Protein AF-0000000077172522 (afdb_homodimer)

InterPro domains:
  IPR006015 Universal stress protein A family [PR01438] (2-20)
  IPR006015 Universal stress protein A family [PR01438] (100-112)
  IPR006015 Universal stress protein A family [PR01438] (118-140)
  IPR006016 UspA [PF00582] (1-140)
  IPR014729 Rossmann-like alpha/beta/alpha sandwich fold [G3DSA:3.40.50.620] (1-141)

Foldseek 3Di:
DWAEEEEEDELDPCSLLLLVCVVVDDYDQAREYEYEYEAEPDPPVVPDPPPPVPDPCPVVVVVVVVVVSVVVSVVVDNHHYHYYYYYDDRQVVSQVVCVVRVGQEYGEEAEPPPPPPPDPPPPRLVSNCVRHPHYYDYGYD/DWAEEEEEDELDPCSLLLLVCVVVDDYDQAREYEYEYEAEPDPPVVPDPPPPVPPPCPVVVVVVVVVVSVVVSVVVDNHHYHYYYYYDDRQVVSQVVCVVRVGQEYGEEAEPPDPPPPDRRPPRLVSNCVRHPHYYHYGYD

Sequence (282 aa):
MLKNVLVAVDSSEFAWRVIEALSHLHLAPNCLVVLAHIVPPPTSEDFVEADVPHTQQEGVPMAVEAESWLDTLSVEIDYPTAQEIVTGDAAEEIVRLAGIHRCELILIGSRGLKGLTRIIQGSVSSQVVADAPCSVYVVRSMLKNVLVAVDSSEFAWRVIEALSHLHLAPNCLVVLAHIVPPPTSEDFVEADVPHTQQEGVPMAVEAESWLDTLSVEIDYPTAQEIVTGDAAEEIVRLAGIHRCELILIGSRGLKGLTRIIQGSVSSQVVADAPCSVYVVRS

Solvent-accessible surface area (backbone atoms only — not comparable to full-atom values): 15624 Å² total; per-residue (Å²): 102,44,52,25,34,29,40,49,35,62,97,50,81,60,32,57,58,45,58,55,50,55,65,41,40,29,62,37,88,78,17,39,36,36,41,34,34,60,40,71,60,84,59,72,78,73,60,64,83,68,83,56,84,71,70,79,66,68,69,50,54,61,51,51,53,46,49,54,51,49,50,62,54,50,70,75,44,96,43,56,70,45,80,44,79,46,75,37,58,52,36,61,49,52,35,49,49,32,58,76,66,60,28,61,32,35,36,31,54,33,66,67,55,85,85,58,82,80,78,52,50,38,68,46,47,51,45,30,64,53,63,34,92,36,23,31,35,39,34,53,112,101,45,54,25,35,30,39,50,36,62,98,52,81,59,32,57,58,42,57,54,51,54,63,40,40,30,61,38,87,78,17,37,36,36,41,33,35,59,39,69,61,82,58,74,80,73,61,62,83,66,84,57,86,71,71,77,65,67,70,49,54,62,51,50,52,46,51,55,50,49,52,62,55,50,72,77,45,96,42,55,70,45,78,42,80,47,76,37,58,54,34,60,50,52,35,49,50,34,57,76,66,59,28,60,34,35,38,31,56,33,67,64,53,84,87,58,82,80,79,47,49,39,67,45,48,50,46,31,65,55,64,33,94,37,23,32,37,39,34,53,112

pLDDT: mean 83.27, std 20.14, range [37.72, 98.88]

Organism: Gloeobacter violaceus (strain ATCC 29082 / PCC 7421) (NCBI:txid251221)

Radius of gyration: 22.01 Å; Cα contacts (8 Å, |Δi|>4): 500; chains: 2; bounding box: 42×78×53 Å

Structure (mmCIF, N/CA/C/O backbone):
data_AF-0000000077172522-model_v1
#
loop_
_entity.id
_entity.type
_entity.pdbx_description
1 polymer 'Gll3550 protein'
#
loop_
_atom_site.group_PDB
_atom_site.id
_atom_site.type_symbol
_atom_site.label_atom_id
_atom_site.label_alt_id
_atom_site.label_comp_id
_atom_site.label_asym_id
_atom_site.label_entity_id
_atom_site.label_seq_id
_atom_site.pdbx_PDB_ins_code
_atom_site.Cartn_x
_atom_site.Cartn_y
_atom_site.Cartn_z
_atom_site.occupancy
_atom_site.B_iso_or_equiv
_atom_site.auth_seq_id
_atom_site.auth_comp_id
_atom_site.auth_asym_id
_atom_site.auth_atom_id
_atom_site.pdbx_PDB_model_num
ATOM 1 N N . MET A 1 1 ? 6.164 6.18 -14.336 1 94.5 1 MET A N 1
ATOM 2 C CA . MET A 1 1 ? 6.621 6.84 -13.125 1 94.5 1 MET A CA 1
ATOM 3 C C . MET A 1 1 ? 5.488 7.625 -12.469 1 94.5 1 MET A C 1
ATOM 5 O O . MET A 1 1 ? 4.66 8.219 -13.164 1 94.5 1 MET A O 1
ATOM 9 N N . LEU A 1 2 ? 5.473 7.609 -11.133 1 97.06 2 LEU A N 1
ATOM 10 C CA . LEU A 1 2 ? 4.43 8.32 -10.406 1 97.06 2 LEU A CA 1
ATOM 11 C C . LEU A 1 2 ? 4.664 9.828 -10.461 1 97.06 2 LEU A C 1
ATOM 13 O O . LEU A 1 2 ? 5.801 10.289 -10.328 1 97.06 2 LEU A O 1
ATOM 17 N N . LYS A 1 3 ? 3.594 10.602 -10.562 1 97.81 3 LYS A N 1
ATOM 18 C CA . LYS A 1 3 ? 3.734 12.039 -10.727 1 97.81 3 LYS A CA 1
ATOM 19 C C . LYS A 1 3 ? 3.242 12.789 -9.492 1 97.81 3 LYS A C 1
ATOM 21 O O . LYS A 1 3 ? 3.621 13.938 -9.266 1 97.81 3 LYS A O 1
ATOM 26 N N . ASN A 1 4 ? 2.303 12.258 -8.789 1 98.56 4 ASN A N 1
ATOM 27 C CA . ASN A 1 4 ? 1.761 12.828 -7.559 1 98.56 4 ASN A CA 1
ATOM 28 C C . ASN A 1 4 ? 1.582 11.758 -6.48 1 98.56 4 ASN A C 1
ATOM 30 O O . ASN A 1 4 ? 0.86 10.781 -6.684 1 98.56 4 ASN A O 1
ATOM 34 N N . VAL A 1 5 ? 2.195 11.992 -5.363 1 98.81 5 VAL A N 1
ATOM 35 C CA . VAL A 1 5 ? 2.105 11.047 -4.262 1 98.81 5 VAL A CA 1
ATOM 36 C C . VAL A 1 5 ? 1.795 11.789 -2.963 1 98.81 5 VAL A C 1
ATOM 38 O O . VAL A 1 5 ? 2.326 12.875 -2.721 1 98.81 5 VAL A O 1
ATOM 41 N N . LEU A 1 6 ? 0.904 11.242 -2.195 1 98.88 6 LEU A N 1
ATOM 42 C CA . LEU A 1 6 ? 0.607 11.797 -0.881 1 98.88 6 LEU A CA 1
ATOM 43 C C . LEU A 1 6 ? 1.271 10.977 0.221 1 98.88 6 LEU A C 1
ATOM 45 O O . LEU A 1 6 ? 1.153 9.75 0.245 1 98.88 6 LEU A O 1
ATOM 49 N N . VAL A 1 7 ? 1.996 11.609 1.031 1 98.62 7 VAL A N 1
ATOM 50 C CA . VAL A 1 7 ? 2.619 11 2.201 1 98.62 7 VAL A CA 1
ATOM 51 C C . VAL A 1 7 ? 1.941 11.508 3.473 1 98.62 7 VAL A C 1
ATOM 53 O O . VAL A 1 7 ? 2.09 12.672 3.838 1 98.62 7 VAL A O 1
ATOM 56 N N . ALA A 1 8 ? 1.187 10.617 4.09 1 97.94 8 ALA A N 1
ATOM 57 C CA . ALA A 1 8 ? 0.505 10.961 5.336 1 97.94 8 ALA A CA 1
ATOM 58 C C . ALA A 1 8 ? 1.377 10.641 6.547 1 97.94 8 ALA A C 1
ATOM 60 O O . ALA A 1 8 ? 1.803 9.5 6.723 1 97.94 8 ALA A O 1
ATOM 61 N N . VAL A 1 9 ? 1.613 11.656 7.363 1 95.38 9 VAL A N 1
ATOM 62 C CA . VAL A 1 9 ? 2.49 11.445 8.508 1 95.38 9 VAL A CA 1
ATOM 63 C C . VAL A 1 9 ? 1.86 12.055 9.758 1 95.38 9 VAL A C 1
ATOM 65 O O . VAL A 1 9 ? 1.051 12.984 9.672 1 95.38 9 VAL A O 1
ATOM 68 N N . ASP A 1 10 ? 2.197 11.414 10.82 1 86.62 10 ASP A N 1
ATOM 69 C CA . ASP A 1 10 ? 1.863 12.016 12.102 1 86.62 10 ASP A CA 1
ATOM 70 C C . ASP A 1 10 ? 3.115 12.539 12.805 1 86.62 10 ASP A C 1
ATOM 72 O O . ASP A 1 10 ? 4.199 12.555 12.219 1 86.62 10 ASP A O 1
ATOM 76 N N . SER A 1 11 ? 3.006 13.078 13.977 1 81.12 11 SER A N 1
ATOM 77 C CA . SER A 1 11 ? 4.121 13.742 14.641 1 81.12 11 SER A CA 1
ATOM 78 C C . SER A 1 11 ? 5.031 12.742 15.344 1 81.12 11 SER A C 1
ATOM 80 O O . SER A 1 11 ? 5.934 13.125 16.094 1 81.12 11 SER A O 1
ATOM 82 N N . SER A 1 12 ? 4.801 11.445 15.039 1 82.38 12 SER A N 1
ATOM 83 C CA . SER A 1 12 ? 5.625 10.422 15.672 1 82.38 12 SER A CA 1
ATOM 84 C C . SER A 1 12 ? 6.867 10.117 14.844 1 82.38 12 SER A C 1
ATOM 86 O O . SER A 1 12 ? 6.953 10.508 13.672 1 82.38 12 SER A O 1
ATOM 88 N N . GLU A 1 13 ? 7.844 9.453 15.453 1 84.94 13 GLU A N 1
ATOM 89 C CA . GLU A 1 13 ? 9.086 9.062 14.789 1 84.94 13 GLU A CA 1
ATOM 90 C C . GLU A 1 13 ? 8.812 8.117 13.617 1 84.94 13 GLU A C 1
ATOM 92 O O . GLU A 1 13 ? 9.672 7.93 12.758 1 84.94 13 GLU A O 1
ATOM 97 N N . PHE A 1 14 ? 7.684 7.645 13.609 1 89.5 14 PHE A N 1
ATOM 98 C CA . PHE A 1 14 ? 7.344 6.723 12.531 1 89.5 14 PHE A CA 1
ATOM 99 C C . PHE A 1 14 ? 7.223 7.465 11.203 1 89.5 14 PHE A C 1
ATOM 101 O O . PHE A 1 14 ? 7.32 6.855 10.133 1 89.5 14 PHE A O 1
ATOM 108 N N . ALA A 1 15 ? 7.02 8.727 11.281 1 92.62 15 ALA A N 1
ATOM 109 C CA . ALA A 1 15 ? 6.902 9.555 10.078 1 92.62 15 ALA A CA 1
ATOM 110 C C . ALA A 1 15 ? 8.109 9.375 9.172 1 92.62 15 ALA A C 1
ATOM 112 O O . ALA A 1 15 ? 7.973 9.328 7.945 1 92.62 15 ALA A O 1
ATOM 113 N N . TRP A 1 16 ? 9.289 9.188 9.789 1 93.38 16 TRP A N 1
ATOM 114 C CA . TRP A 1 16 ? 10.516 9.047 9.008 1 93.38 16 TRP A CA 1
ATOM 115 C C . TRP A 1 16 ? 10.5 7.754 8.203 1 93.38 16 TRP A C 1
ATOM 117 O O . TRP A 1 16 ? 11 7.707 7.078 1 93.38 16 TRP A O 1
ATOM 127 N N . ARG A 1 17 ? 9.953 6.734 8.781 1 94 17 ARG A N 1
ATOM 128 C CA . ARG A 1 17 ? 9.867 5.461 8.07 1 94 17 ARG A CA 1
ATOM 129 C C . ARG A 1 17 ? 8.945 5.57 6.859 1 94 17 ARG A C 1
ATOM 131 O O . ARG A 1 17 ? 9.227 4.996 5.805 1 94 17 ARG A O 1
ATOM 138 N N . VAL A 1 18 ? 7.855 6.316 7.02 1 96.69 18 VAL A N 1
ATOM 139 C CA . VAL A 1 18 ? 6.914 6.508 5.922 1 96.69 18 VAL A CA 1
ATOM 140 C C . VAL A 1 18 ? 7.582 7.301 4.797 1 96.69 18 VAL A C 1
ATOM 142 O O . VAL A 1 18 ? 7.457 6.949 3.623 1 96.69 18 VAL A O 1
ATOM 145 N N . ILE A 1 19 ? 8.367 8.281 5.164 1 96.44 19 ILE A N 1
ATOM 146 C CA . ILE A 1 19 ? 9.078 9.102 4.188 1 96.44 19 ILE A CA 1
ATOM 147 C C . ILE A 1 19 ? 10.141 8.258 3.482 1 96.44 19 ILE A C 1
ATOM 149 O O . ILE A 1 19 ? 10.32 8.367 2.268 1 96.44 19 ILE A O 1
ATOM 153 N N . GLU A 1 20 ? 10.836 7.422 4.23 1 95.5 20 GLU A N 1
ATOM 154 C CA . GLU A 1 20 ? 11.875 6.562 3.67 1 95.5 20 GLU A CA 1
ATOM 155 C C . GLU A 1 20 ? 11.297 5.625 2.611 1 95.5 20 GLU A C 1
ATOM 157 O O . GLU A 1 20 ? 11.992 5.238 1.671 1 95.5 20 GLU A O 1
ATOM 162 N N . ALA A 1 21 ? 10.047 5.305 2.736 1 97 21 ALA A N 1
ATOM 163 C CA . ALA A 1 21 ? 9.398 4.398 1.788 1 97 21 ALA A CA 1
ATOM 164 C C . ALA A 1 21 ? 9.328 5.02 0.396 1 97 21 ALA A C 1
ATOM 166 O O . ALA A 1 21 ? 9.117 4.312 -0.594 1 97 21 ALA A O 1
ATOM 167 N N . LEU A 1 22 ? 9.445 6.332 0.287 1 97.12 22 LEU A N 1
ATOM 168 C CA . LEU A 1 22 ? 9.516 6.992 -1.013 1 97.12 22 LEU A CA 1
ATOM 169 C C . LEU A 1 22 ? 10.672 6.43 -1.841 1 97.12 22 LEU A C 1
ATOM 171 O O . LEU A 1 22 ? 10.594 6.391 -3.07 1 97.12 22 LEU A O 1
ATOM 175 N N . SER A 1 23 ? 11.719 5.98 -1.17 1 95.94 23 SER A N 1
ATOM 176 C CA . SER A 1 23 ? 12.891 5.461 -1.871 1 95.94 23 SER A CA 1
ATOM 177 C C . SER A 1 23 ? 12.57 4.16 -2.598 1 95.94 23 SER A C 1
ATOM 179 O O . SER A 1 23 ? 13.312 3.738 -3.484 1 95.94 23 SER A O 1
ATOM 181 N N . HIS A 1 24 ? 11.531 3.502 -2.182 1 97.44 24 HIS A N 1
ATOM 182 C CA . HIS A 1 24 ? 11.109 2.262 -2.82 1 97.44 24 HIS A CA 1
ATOM 183 C C . HIS A 1 24 ? 10.352 2.539 -4.117 1 97.44 24 HIS A C 1
ATOM 185 O O . HIS A 1 24 ? 10.047 1.613 -4.871 1 97.44 24 HIS A O 1
ATOM 191 N N . LEU A 1 25 ? 10.039 3.791 -4.445 1 98.12 25 LEU A N 1
ATOM 192 C CA . LEU A 1 25 ? 9.141 4.129 -5.547 1 98.12 25 LEU A CA 1
ATOM 193 C C . LEU A 1 25 ? 9.914 4.734 -6.715 1 98.12 25 LEU A C 1
ATOM 195 O O . LEU A 1 25 ? 10.891 5.461 -6.504 1 98.12 25 LEU A O 1
ATOM 199 N N . HIS A 1 26 ? 9.492 4.438 -7.859 1 97.56 26 HIS A N 1
ATOM 200 C CA . HIS A 1 26 ? 9.953 5.121 -9.062 1 97.56 26 HIS A CA 1
ATOM 201 C C . HIS A 1 26 ? 9.156 6.398 -9.305 1 97.56 26 HIS A C 1
ATOM 203 O O . HIS A 1 26 ? 8.086 6.359 -9.922 1 97.56 26 HIS A O 1
ATOM 209 N N . LEU A 1 27 ? 9.711 7.508 -8.898 1 97.62 27 LEU A N 1
ATOM 210 C CA . LEU A 1 27 ? 9.039 8.797 -9.023 1 97.62 27 LEU A CA 1
ATOM 211 C C . LEU A 1 27 ? 9.562 9.57 -10.227 1 97.62 27 LEU A C 1
ATOM 213 O O . LEU A 1 27 ? 10.766 9.539 -10.516 1 97.62 27 LEU A O 1
ATOM 217 N N . ALA A 1 28 ? 8.664 10.273 -10.875 1 97.5 28 ALA A N 1
ATOM 218 C CA . ALA A 1 28 ? 9.094 11.188 -11.93 1 97.5 28 ALA A CA 1
ATOM 219 C C . ALA A 1 28 ? 9.969 12.305 -11.367 1 97.5 28 ALA A C 1
ATOM 221 O O . ALA A 1 28 ? 9.828 12.68 -10.203 1 97.5 28 ALA A O 1
ATOM 222 N N . PRO A 1 29 ? 10.883 12.82 -12.125 1 95.5 29 PRO A N 1
ATOM 223 C CA . PRO A 1 29 ? 11.773 13.875 -11.641 1 95.5 29 PRO A CA 1
ATOM 224 C C . PRO A 1 29 ? 11.023 15.062 -11.047 1 95.5 29 PRO A C 1
ATOM 226 O O . PRO A 1 29 ? 11.484 15.672 -10.086 1 95.5 29 PRO A O 1
ATOM 229 N N . ASN A 1 30 ? 9.836 15.367 -11.547 1 96.81 30 ASN A N 1
ATOM 230 C CA . ASN A 1 30 ? 9.062 16.5 -11.047 1 96.81 30 ASN A CA 1
ATOM 231 C C . ASN A 1 30 ? 7.836 16.031 -10.266 1 96.81 30 ASN A C 1
ATOM 233 O O . ASN A 1 30 ? 6.836 16.75 -10.195 1 96.81 30 ASN A O 1
ATOM 237 N N . CYS A 1 31 ? 7.957 14.836 -9.734 1 98.31 31 CYS A N 1
ATOM 238 C CA . CYS A 1 31 ? 6.855 14.328 -8.93 1 98.31 31 CYS A CA 1
ATOM 239 C C . CYS A 1 31 ? 6.531 15.289 -7.785 1 98.31 31 CYS A C 1
ATOM 241 O O . CYS A 1 31 ? 7.434 15.766 -7.094 1 98.31 31 CYS A O 1
ATOM 243 N N . LEU A 1 32 ? 5.25 15.57 -7.637 1 98.75 32 LEU A N 1
ATOM 244 C CA . LEU A 1 32 ? 4.801 16.328 -6.473 1 98.75 32 LEU A CA 1
ATOM 245 C C . LEU A 1 32 ? 4.551 15.398 -5.285 1 98.75 32 LEU A C 1
ATOM 247 O O . LEU A 1 32 ? 3.76 14.461 -5.387 1 98.75 32 LEU A O 1
ATOM 251 N N . VAL A 1 33 ? 5.254 15.633 -4.27 1 98.62 33 VAL A N 1
ATOM 252 C CA . VAL A 1 33 ? 5.02 14.922 -3.016 1 98.62 33 VAL A CA 1
ATOM 253 C C . VAL A 1 33 ? 4.195 15.797 -2.07 1 98.62 33 VAL A C 1
ATOM 255 O O . VAL A 1 33 ? 4.656 16.844 -1.629 1 98.62 33 VAL A O 1
ATOM 258 N N . VAL A 1 34 ? 2.98 15.398 -1.791 1 98.75 34 VAL A N 1
ATOM 259 C CA . VAL A 1 34 ? 2.125 16.094 -0.833 1 98.75 34 VAL A CA 1
ATOM 260 C C . VAL A 1 34 ? 2.34 15.516 0.564 1 98.75 34 VAL A C 1
ATOM 262 O O . VAL A 1 34 ? 1.943 14.383 0.842 1 98.75 34 VAL A O 1
ATOM 265 N N . LEU A 1 35 ? 2.998 16.219 1.355 1 98.25 35 LEU A N 1
ATOM 266 C CA . LEU A 1 35 ? 3.215 15.844 2.748 1 98.25 35 LEU A CA 1
ATOM 267 C C . LEU A 1 35 ? 2.066 16.328 3.627 1 98.25 35 LEU A C 1
ATOM 269 O O . LEU A 1 35 ? 1.903 17.531 3.838 1 98.25 35 LEU A O 1
ATOM 273 N N . ALA A 1 36 ? 1.32 15.383 4.156 1 97.81 36 ALA A N 1
ATOM 274 C CA . ALA A 1 36 ? 0.079 15.742 4.84 1 97.81 36 ALA A CA 1
ATOM 275 C C . ALA A 1 36 ? 0.15 15.391 6.32 1 97.81 36 ALA A C 1
ATOM 277 O O . ALA A 1 36 ? 0.546 14.281 6.688 1 97.81 36 ALA A O 1
ATOM 278 N N . HIS A 1 37 ? -0.211 16.281 7.137 1 96.75 37 HIS A N 1
ATOM 279 C CA . HIS A 1 37 ? -0.392 16.109 8.57 1 96.75 37 HIS A CA 1
ATOM 280 C C . HIS A 1 37 ? -1.777 16.578 9.016 1 96.75 37 HIS A C 1
ATOM 282 O O . HIS A 1 37 ? -2.154 17.719 8.781 1 96.75 37 HIS A O 1
ATOM 288 N N . ILE A 1 38 ? -2.504 15.672 9.609 1 94.75 38 ILE A N 1
ATOM 289 C CA . ILE A 1 38 ? -3.865 15.969 10.047 1 94.75 38 ILE A CA 1
ATOM 290 C C . ILE A 1 38 ? -3.896 16.172 11.555 1 94.75 38 ILE A C 1
ATOM 292 O O . ILE A 1 38 ? -3.457 15.289 12.312 1 94.75 38 ILE A O 1
ATOM 296 N N . VAL A 1 39 ? -4.387 17.25 12 1 89.44 39 VAL A N 1
ATOM 297 C CA . VAL A 1 39 ? -4.535 17.578 13.414 1 89.44 39 VAL A CA 1
ATOM 298 C C . VAL A 1 39 ? -5.953 17.25 13.875 1 89.44 39 VAL A C 1
ATOM 300 O O . VAL A 1 39 ? -6.93 17.641 13.234 1 89.44 39 VAL A O 1
ATOM 303 N N . PRO A 1 40 ? -6.055 16.453 14.914 1 83.88 40 PRO A N 1
ATOM 304 C CA . PRO A 1 40 ? -7.406 16.188 15.406 1 83.88 40 PRO A CA 1
ATOM 305 C C . PRO A 1 40 ? -8.141 17.453 15.82 1 83.88 40 PRO A C 1
ATOM 307 O O . PRO A 1 40 ? -7.52 18.406 16.328 1 83.88 40 PRO A O 1
ATOM 310 N N . PRO A 1 41 ? -9.453 17.484 15.594 1 82.81 41 PRO A N 1
ATOM 311 C CA . PRO A 1 41 ? -10.203 18.656 16.047 1 82.81 41 PRO A CA 1
ATOM 312 C C . PRO A 1 41 ? -10.172 18.844 17.562 1 82.81 41 PRO A C 1
ATOM 314 O O . PRO A 1 41 ? -10.031 17.859 18.297 1 82.81 41 PRO A O 1
ATOM 317 N N . PRO A 1 42 ? -10.125 20.109 17.953 1 71.69 42 PRO A N 1
ATOM 318 C CA . PRO A 1 42 ? -10.148 20.359 19.406 1 71.69 42 PRO A CA 1
ATOM 319 C C . PRO A 1 42 ? -11.359 19.703 20.078 1 71.69 42 PRO A C 1
ATOM 321 O O . PRO A 1 42 ? -12.438 19.641 19.5 1 71.69 42 PRO A O 1
ATOM 324 N N . THR A 1 43 ? -11.188 18.656 20.953 1 63.31 43 THR A N 1
ATOM 325 C CA . THR A 1 43 ? -12.297 18.109 21.719 1 63.31 43 THR A CA 1
ATOM 326 C C . THR A 1 43 ? -12.945 19.188 22.594 1 63.31 43 THR A C 1
ATOM 328 O O . THR A 1 43 ? -12.273 20.141 23.016 1 63.31 43 THR A O 1
ATOM 331 N N . SER A 1 44 ? -14.344 19.297 22.453 1 54.75 44 SER A N 1
ATOM 332 C CA . SER A 1 44 ? -15.094 20.172 23.344 1 54.75 44 SER A CA 1
ATOM 333 C C . SER A 1 44 ? -14.594 20.078 24.781 1 54.75 44 SER A C 1
ATOM 335 O O . SER A 1 44 ? -14.781 21 25.578 1 54.75 44 SER A O 1
ATOM 337 N N . GLU A 1 45 ? -14.195 18.906 25.203 1 52.69 45 GLU A N 1
ATOM 338 C CA . GLU A 1 45 ? -13.852 18.828 26.609 1 52.69 45 GLU A CA 1
ATOM 339 C C . GLU A 1 45 ? -12.672 19.75 26.938 1 52.69 45 GLU A C 1
ATOM 341 O O . GLU A 1 45 ? -12.266 19.859 28.094 1 52.69 45 GLU A O 1
ATOM 346 N N . ASP A 1 46 ? -12.039 20.156 25.906 1 46 46 ASP A N 1
ATOM 347 C CA . ASP A 1 46 ? -11.016 21.156 26.172 1 46 46 ASP A CA 1
ATOM 348 C C . ASP A 1 46 ? -11.648 22.469 26.641 1 46 46 ASP A C 1
ATOM 350 O O . ASP A 1 46 ? -10.969 23.5 26.719 1 46 46 ASP A O 1
ATOM 354 N N . PHE A 1 47 ? -13.008 22.516 26.75 1 42.69 47 PHE A N 1
ATOM 355 C CA . PHE A 1 47 ? -13.695 23.625 27.391 1 42.69 47 PHE A CA 1
ATOM 356 C C . PHE A 1 47 ? -13.453 23.609 28.891 1 42.69 47 PHE A C 1
ATOM 358 O O . PHE A 1 47 ? -14.141 22.906 29.641 1 42.69 47 PHE A O 1
ATOM 365 N N . VAL A 1 48 ? -12.289 23.656 29.453 1 43.97 48 VAL A N 1
ATOM 366 C CA . VAL A 1 48 ? -12.195 24.125 30.828 1 43.97 48 VAL A CA 1
ATOM 367 C C . VAL A 1 48 ? -13.094 25.344 31.016 1 43.97 48 VAL A C 1
ATOM 369 O O . VAL A 1 48 ? -13.383 26.062 30.062 1 43.97 48 VAL A O 1
ATOM 372 N N . GLU A 1 49 ? -13.836 25.625 32.219 1 42.41 49 GLU A N 1
ATOM 373 C CA . GLU A 1 49 ? -14.547 26.797 32.719 1 42.41 49 GLU A CA 1
ATOM 374 C C . GLU A 1 49 ? -13.852 28.078 32.312 1 42.41 49 GLU A C 1
ATOM 376 O O . GLU A 1 49 ? -12.656 28.25 32.531 1 42.41 49 GLU A O 1
ATOM 381 N N . ALA A 1 50 ? -14.383 28.859 31.375 1 41.06 50 ALA A N 1
ATOM 382 C CA . ALA A 1 50 ? -14.148 30.156 30.766 1 41.06 50 ALA A CA 1
ATOM 383 C C . ALA A 1 50 ? -13.773 31.203 31.812 1 41.06 50 ALA A C 1
ATOM 385 O O . ALA A 1 50 ? -13.633 32.375 31.516 1 41.06 50 ALA A O 1
ATOM 386 N N . ASP A 1 51 ? -14 30.984 33.125 1 40.31 51 ASP A N 1
ATOM 387 C CA . ASP A 1 51 ? -13.805 32.281 33.75 1 40.31 51 ASP A CA 1
ATOM 388 C C . ASP A 1 51 ? -12.398 32.812 33.5 1 40.31 51 ASP A C 1
ATOM 390 O O . ASP A 1 51 ? -12.023 33.875 34.031 1 40.31 51 ASP A O 1
ATOM 394 N N . VAL A 1 52 ? -11.352 32 33.438 1 43.22 52 VAL A N 1
ATOM 395 C CA . VAL A 1 52 ? -10.117 32.75 33.156 1 43.22 52 VAL A CA 1
ATOM 396 C C . VAL A 1 52 ? -9.984 33.031 31.672 1 43.22 52 VAL A C 1
ATOM 398 O O . VAL A 1 52 ? -10.344 32.188 30.844 1 43.22 52 VAL A O 1
ATOM 401 N N . PRO A 1 53 ? -9.867 34.344 31.156 1 40.53 53 PRO A N 1
ATOM 402 C CA . PRO A 1 53 ? -9.617 34.75 29.781 1 40.53 53 PRO A CA 1
ATOM 403 C C . PRO A 1 53 ? -8.742 33.75 29.016 1 40.53 53 PRO A C 1
ATOM 405 O O . PRO A 1 53 ? -7.582 33.531 29.375 1 40.53 53 PRO A O 1
ATOM 408 N N . HIS A 1 54 ? -9.188 32.531 28.828 1 41 54 HIS A N 1
ATOM 409 C CA . HIS A 1 54 ? -8.445 31.609 27.984 1 41 54 HIS A CA 1
ATOM 410 C C . HIS A 1 54 ? -8.031 32.281 26.672 1 41 54 HIS A C 1
ATOM 412 O O . HIS A 1 54 ? -8.883 32.75 25.922 1 41 54 HIS A O 1
ATOM 418 N N . THR A 1 55 ? -6.945 33.031 26.625 1 37.88 55 THR A N 1
ATOM 419 C CA . THR A 1 55 ? -6.262 33.5 25.422 1 37.88 55 THR A CA 1
ATOM 420 C C . THR A 1 55 ? -6.367 32.469 24.297 1 37.88 55 THR A C 1
ATOM 422 O O . THR A 1 55 ? -6.082 31.297 24.5 1 37.88 55 THR A O 1
ATOM 425 N N . GLN A 1 56 ? -7.195 32.656 23.328 1 39.78 56 GLN A N 1
ATOM 426 C CA . GLN A 1 56 ? -7.473 32.062 22.031 1 39.78 56 GLN A CA 1
ATOM 427 C C . GLN A 1 56 ? -6.223 31.422 21.438 1 39.78 56 GLN A C 1
ATOM 429 O O . GLN A 1 56 ? -6.262 30.859 20.344 1 39.78 56 GLN A O 1
ATOM 434 N N . GLN A 1 57 ? -4.922 31.906 21.703 1 40 57 GLN A N 1
ATOM 435 C CA . GLN A 1 57 ? -3.775 31.547 20.875 1 40 57 GLN A CA 1
ATOM 436 C C . GLN A 1 57 ? -3.439 30.062 21.016 1 40 57 GLN A C 1
ATOM 438 O O . GLN A 1 57 ? -2.398 29.609 20.531 1 40 57 GLN A O 1
ATOM 443 N N . GLU A 1 58 ? -3.998 29.328 21.844 1 43.22 58 GLU A N 1
ATOM 444 C CA . GLU A 1 58 ? -3.498 27.984 22.125 1 43.22 58 GLU A CA 1
ATOM 445 C C . GLU A 1 58 ? -3.674 27.078 20.906 1 43.22 58 GLU A C 1
ATOM 447 O O . GLU A 1 58 ? -3.197 25.938 20.906 1 43.22 58 GLU A O 1
ATOM 452 N N . GLY A 1 59 ? -4.539 27.344 20.031 1 48.16 59 GLY A N 1
ATOM 453 C CA . GLY A 1 59 ? -4.715 26.547 18.828 1 48.16 59 GLY A CA 1
ATOM 454 C C . GLY A 1 59 ? -3.52 26.594 17.891 1 48.16 59 GLY A C 1
ATOM 455 O O . GLY A 1 59 ? -3.373 25.734 17.016 1 48.16 59 GLY A O 1
ATOM 456 N N . VAL A 1 60 ? -2.709 27.594 17.812 1 51.47 60 VAL A N 1
ATOM 457 C CA . VAL A 1 60 ? -1.571 27.938 16.969 1 51.47 60 VAL A CA 1
ATOM 458 C C . VAL A 1 60 ? -0.379 27.047 17.328 1 51.47 60 VAL A C 1
ATOM 460 O O . VAL A 1 60 ? 0.35 26.594 16.438 1 51.47 60 VAL A O 1
ATOM 463 N N . PRO A 1 61 ? -0.192 26.703 18.547 1 54.12 61 PRO A N 1
ATOM 464 C CA . PRO A 1 61 ? 1.028 25.953 18.891 1 54.12 61 PRO A CA 1
ATOM 465 C C . PRO A 1 61 ? 1.107 24.609 18.188 1 54.12 61 PRO A C 1
ATOM 467 O O . PRO A 1 61 ? 2.16 24.234 17.672 1 54.12 61 PRO A O 1
ATOM 470 N N . MET A 1 62 ? -0.039 23.984 18.125 1 63.41 62 MET A N 1
ATOM 471 C CA . MET A 1 62 ? -0.002 22.656 17.547 1 63.41 62 MET A CA 1
ATOM 472 C C . MET A 1 62 ? 0.266 22.719 16.047 1 63.41 62 MET A C 1
ATOM 474 O O . MET A 1 62 ? 1.079 21.953 15.523 1 63.41 62 MET A O 1
ATOM 478 N N . ALA A 1 63 ? -0.281 23.844 15.531 1 66.19 63 ALA A N 1
ATOM 479 C CA . ALA A 1 63 ? -0.087 23.984 14.086 1 66.19 63 ALA A CA 1
ATOM 480 C C . ALA A 1 63 ? 1.34 24.406 13.766 1 66.19 63 ALA A C 1
ATOM 482 O O . ALA A 1 63 ? 1.949 23.906 12.82 1 66.19 63 ALA A O 1
ATOM 483 N N . VAL A 1 64 ? 1.82 25.344 14.617 1 70.56 64 VAL A N 1
ATOM 484 C CA . VAL A 1 64 ? 3.174 25.828 14.383 1 70.56 64 VAL A CA 1
ATOM 485 C C . VAL A 1 64 ? 4.176 24.703 14.586 1 70.56 64 VAL A C 1
ATOM 487 O O . VAL A 1 64 ? 5.117 24.547 13.797 1 70.56 64 VAL A O 1
ATOM 490 N N . GLU A 1 65 ? 3.936 23.969 15.594 1 81 65 GLU A N 1
ATOM 491 C CA . GLU A 1 65 ? 4.801 22.812 15.844 1 81 65 GLU A CA 1
ATOM 492 C C . GLU A 1 65 ? 4.711 21.797 14.711 1 81 65 GLU A C 1
ATOM 494 O O . GLU A 1 65 ? 5.727 21.234 14.305 1 81 65 GLU A O 1
ATOM 499 N N . ALA A 1 66 ? 3.5 21.75 14.172 1 83.75 66 ALA A N 1
ATOM 500 C CA . ALA A 1 66 ? 3.307 20.828 13.062 1 83.75 66 ALA A CA 1
ATOM 501 C C . ALA A 1 66 ? 4.027 21.312 11.805 1 83.75 66 ALA A C 1
ATOM 503 O O . ALA A 1 66 ? 4.633 20.516 11.086 1 83.75 66 ALA A O 1
ATOM 504 N N . GLU A 1 67 ? 3.971 22.625 11.594 1 87.44 67 GLU A N 1
ATOM 505 C CA . GLU A 1 67 ? 4.641 23.219 10.438 1 87.44 67 GLU A CA 1
ATOM 506 C C . GLU A 1 67 ? 6.152 23.016 10.516 1 87.44 67 GLU A C 1
ATOM 508 O O . GLU A 1 67 ? 6.785 22.625 9.539 1 87.44 67 GLU A O 1
ATOM 513 N N . SER A 1 68 ? 6.648 23.359 11.695 1 87.88 68 SER A N 1
ATOM 514 C CA . SER A 1 68 ? 8.086 23.203 11.883 1 87.88 68 SER A CA 1
ATOM 515 C C . SER A 1 68 ? 8.508 21.75 11.695 1 87.88 68 SER A C 1
ATOM 517 O O . SER A 1 68 ? 9.555 21.469 11.109 1 87.88 68 SER A O 1
ATOM 519 N N . TRP A 1 69 ? 7.75 20.891 12.219 1 88.31 69 TRP A N 1
ATOM 520 C CA . TRP A 1 69 ? 8.039 19.469 12.094 1 88.31 69 TRP A CA 1
ATOM 521 C C . TRP A 1 69 ? 8.008 19.016 10.633 1 88.31 69 TRP A C 1
ATOM 523 O O . TRP A 1 69 ? 8.922 18.328 10.164 1 88.31 69 TRP A O 1
ATOM 533 N N . LEU A 1 70 ? 6.977 19.469 9.805 1 92.69 70 LEU A N 1
ATOM 534 C CA . LEU A 1 70 ? 6.883 19.109 8.391 1 92.69 70 LEU A CA 1
ATOM 535 C C . LEU A 1 70 ? 8.047 19.703 7.605 1 92.69 70 LEU A C 1
ATOM 537 O O . LEU A 1 70 ? 8.516 19.094 6.641 1 92.69 70 LEU A O 1
ATOM 541 N N . ASP A 1 71 ? 8.484 20.891 8.055 1 92.69 71 ASP A N 1
ATOM 542 C CA . ASP A 1 71 ? 9.648 21.484 7.422 1 92.69 71 ASP A CA 1
ATOM 543 C C . ASP A 1 71 ? 10.875 20.594 7.551 1 92.69 71 ASP A C 1
ATOM 545 O O . ASP A 1 71 ? 11.625 20.406 6.59 1 92.69 71 ASP A 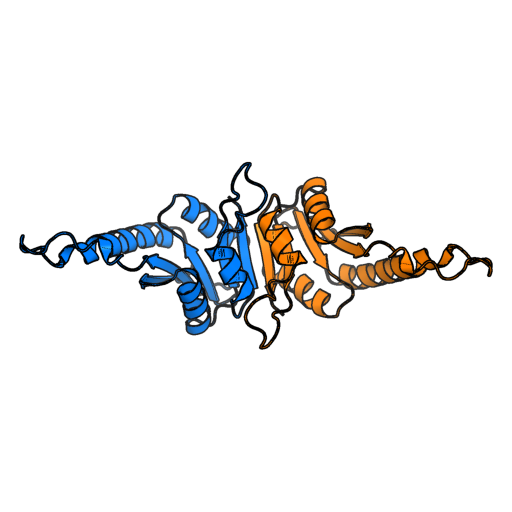O 1
ATOM 549 N N . THR A 1 72 ? 11.047 20.047 8.742 1 91.81 72 THR A N 1
ATOM 550 C CA . THR A 1 72 ? 12.18 19.156 8.984 1 91.81 72 THR A CA 1
ATOM 551 C C . THR A 1 72 ? 12.086 17.922 8.094 1 91.81 72 THR A C 1
ATOM 553 O O . THR A 1 72 ? 13.094 17.484 7.523 1 91.81 72 THR A O 1
ATOM 556 N N . LEU A 1 73 ? 10.906 17.391 7.938 1 92.69 73 LEU A N 1
ATOM 557 C CA . LEU A 1 73 ? 10.695 16.203 7.109 1 92.69 73 LEU A CA 1
ATOM 558 C C . LEU A 1 73 ? 10.891 16.531 5.633 1 92.69 73 LEU A C 1
ATOM 560 O O . LEU A 1 73 ? 11.453 15.734 4.883 1 92.69 73 LEU A O 1
ATOM 564 N N . SER A 1 74 ? 10.398 17.688 5.234 1 94.5 74 SER A N 1
ATOM 565 C CA . SER A 1 74 ? 10.414 18.078 3.83 1 94.5 74 SER A CA 1
ATOM 566 C C . SER A 1 74 ? 11.836 18.203 3.305 1 94.5 74 SER A C 1
ATOM 568 O O . SER A 1 74 ? 12.086 17.984 2.115 1 94.5 74 SER A O 1
ATOM 570 N N . VAL A 1 75 ? 12.773 18.5 4.172 1 93.44 75 VAL A N 1
ATOM 571 C CA . VAL A 1 75 ? 14.164 18.688 3.781 1 93.44 75 VAL A CA 1
ATOM 572 C C . VAL A 1 75 ? 14.75 17.344 3.324 1 93.44 75 VAL A C 1
ATOM 574 O O . VAL A 1 75 ? 15.656 17.312 2.484 1 93.44 75 VAL A O 1
ATOM 577 N N . GLU A 1 76 ? 14.211 16.266 3.779 1 91.69 76 GLU A N 1
ATOM 578 C CA . GLU A 1 76 ? 14.711 14.93 3.469 1 91.69 76 GLU A CA 1
ATOM 579 C C . GLU A 1 76 ? 14.109 14.398 2.168 1 91.69 76 GLU A C 1
ATOM 581 O O . GLU A 1 76 ? 14.477 13.32 1.703 1 91.69 76 GLU A O 1
ATOM 586 N N . ILE A 1 77 ? 13.203 15.172 1.603 1 95.5 77 ILE A N 1
ATOM 587 C CA . ILE A 1 77 ? 12.531 14.766 0.377 1 95.5 77 ILE A CA 1
ATOM 588 C C . ILE A 1 77 ? 13.094 15.539 -0.81 1 95.5 77 ILE A C 1
ATOM 590 O O . ILE A 1 77 ? 12.984 16.766 -0.869 1 95.5 77 ILE A O 1
ATOM 594 N N . ASP A 1 78 ? 13.688 14.852 -1.792 1 94.88 78 ASP A N 1
ATOM 595 C CA . ASP A 1 78 ? 14.375 15.469 -2.926 1 94.88 78 ASP A CA 1
ATOM 596 C C . ASP A 1 78 ? 13.406 15.734 -4.078 1 94.88 78 ASP A C 1
ATOM 598 O O . ASP A 1 78 ? 13.781 15.617 -5.246 1 94.88 78 ASP A O 1
ATOM 602 N N . TYR A 1 79 ? 12.195 15.992 -3.758 1 97.56 79 TYR A N 1
ATOM 603 C CA . TYR A 1 79 ? 11.172 16.281 -4.758 1 97.56 79 TYR A CA 1
A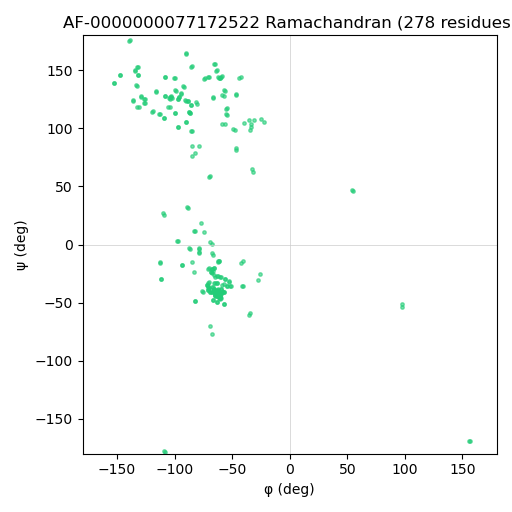TOM 604 C C . TYR A 1 79 ? 10.383 17.516 -4.383 1 97.56 79 TYR A C 1
ATOM 606 O O . TYR A 1 79 ? 10.367 17.938 -3.221 1 97.56 79 TYR A O 1
ATOM 614 N N . PRO A 1 80 ? 9.812 18.234 -5.453 1 97.75 80 PRO A N 1
ATOM 615 C CA . PRO A 1 80 ? 8.867 19.281 -5.078 1 97.75 80 PRO A CA 1
ATOM 616 C C . PRO A 1 80 ? 7.852 18.812 -4.035 1 97.75 80 PRO A C 1
ATOM 618 O O . PRO A 1 80 ? 7.266 17.734 -4.176 1 97.75 80 PRO A O 1
ATOM 621 N N . THR A 1 81 ? 7.707 19.594 -2.943 1 97.75 81 THR A N 1
ATOM 622 C CA . THR A 1 81 ? 6.887 19.156 -1.821 1 97.75 81 THR A CA 1
ATOM 623 C C . THR A 1 81 ? 5.832 20.203 -1.479 1 97.75 81 THR A C 1
ATOM 625 O O . THR A 1 81 ? 6.145 21.391 -1.358 1 97.75 81 THR A O 1
ATOM 628 N N . ALA A 1 82 ? 4.617 19.797 -1.456 1 97.62 82 ALA A N 1
ATOM 629 C CA . ALA A 1 82 ? 3.537 20.578 -0.873 1 97.62 82 ALA A CA 1
ATOM 630 C C . ALA A 1 82 ? 3.203 20.109 0.536 1 97.62 82 ALA A C 1
ATOM 632 O O . ALA A 1 82 ? 3.09 18.891 0.777 1 97.62 82 ALA A O 1
ATOM 633 N N . GLN A 1 83 ? 3.102 21.031 1.417 1 97.12 83 GLN A N 1
ATOM 634 C CA . GLN A 1 83 ? 2.758 20.672 2.787 1 97.12 83 GLN A CA 1
ATOM 635 C C . GLN A 1 83 ? 1.297 20.984 3.092 1 97.12 83 GLN A C 1
ATOM 637 O O . GLN A 1 83 ? 0.826 22.094 2.803 1 97.12 83 GLN A O 1
ATOM 642 N N . GLU A 1 84 ? 0.623 20.047 3.568 1 97 84 GLU A N 1
ATOM 643 C CA . GLU A 1 84 ? -0.772 20.203 3.967 1 97 84 GLU A CA 1
ATOM 644 C C . GLU A 1 84 ? -0.958 19.906 5.453 1 97 84 GLU A C 1
ATOM 646 O O . GLU A 1 84 ? -0.746 18.781 5.902 1 97 84 GLU A O 1
ATOM 651 N N . ILE A 1 85 ? -1.309 20.906 6.199 1 95.5 85 ILE A N 1
ATOM 652 C CA . ILE A 1 85 ? -1.711 20.75 7.594 1 95.5 85 ILE A CA 1
ATOM 653 C C . ILE A 1 85 ? -3.191 21.094 7.742 1 95.5 85 ILE A C 1
ATOM 655 O O . ILE A 1 85 ? -3.586 22.25 7.598 1 95.5 85 ILE A O 1
ATOM 659 N N . VAL A 1 86 ? -3.975 20.125 8.039 1 94.81 86 VAL A N 1
ATOM 660 C CA . VAL A 1 86 ? -5.422 20.312 8.062 1 94.81 86 VAL A CA 1
ATOM 661 C C . VAL A 1 86 ? -5.996 19.734 9.359 1 94.81 86 VAL A C 1
ATOM 663 O O . VAL A 1 86 ? -5.461 18.766 9.906 1 94.81 86 VAL A O 1
ATOM 666 N N . THR A 1 87 ? -7.027 20.359 9.883 1 93.44 87 THR A N 1
ATOM 667 C CA . THR A 1 87 ? -7.734 19.891 11.07 1 93.44 87 THR A CA 1
ATOM 668 C C . THR A 1 87 ? -8.938 19.047 10.672 1 93.44 87 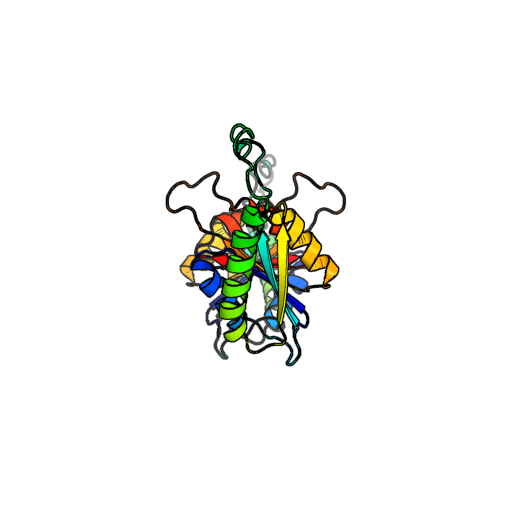THR A C 1
ATOM 670 O O . THR A 1 87 ? -9.703 19.422 9.781 1 93.44 87 THR A O 1
ATOM 673 N N . GLY A 1 88 ? -9.109 17.875 11.227 1 94.31 88 GLY A N 1
ATOM 674 C CA . GLY A 1 88 ? -10.25 17.016 10.938 1 94.31 88 GLY A CA 1
ATOM 675 C C . GLY A 1 88 ? -9.977 15.555 11.203 1 94.31 88 GLY A C 1
ATOM 676 O O . GLY A 1 88 ? -9.047 15.211 11.938 1 94.31 88 GLY A O 1
ATOM 677 N N . ASP A 1 89 ? -10.898 14.727 10.75 1 93.94 89 ASP A N 1
ATOM 678 C CA . ASP A 1 89 ? -10.688 13.281 10.805 1 93.94 89 ASP A CA 1
ATOM 679 C C . ASP A 1 89 ? -9.555 12.859 9.867 1 93.94 89 ASP A C 1
ATOM 681 O O . ASP A 1 89 ? -9.562 13.195 8.68 1 93.94 89 ASP A O 1
ATOM 685 N N . ALA A 1 90 ? -8.641 12.203 10.383 1 94.94 90 ALA A N 1
ATOM 686 C CA . ALA A 1 90 ? -7.41 11.898 9.656 1 94.94 90 ALA A CA 1
ATOM 687 C C . ALA A 1 90 ? -7.703 11.164 8.352 1 94.94 90 ALA A C 1
ATOM 689 O O . ALA A 1 90 ? -7.254 11.586 7.285 1 94.94 90 ALA A O 1
ATOM 690 N N . ALA A 1 91 ? -8.445 10.141 8.406 1 95.62 91 ALA A N 1
ATOM 691 C CA . ALA A 1 91 ? -8.703 9.336 7.215 1 95.62 91 ALA A CA 1
ATOM 692 C C . ALA A 1 91 ? -9.469 10.133 6.164 1 95.62 91 ALA A C 1
ATOM 694 O O . ALA A 1 91 ? -9.125 10.109 4.98 1 95.62 91 ALA A O 1
ATOM 695 N N . GLU A 1 92 ? -10.453 10.836 6.605 1 96.88 92 GLU A N 1
ATOM 696 C CA . GLU A 1 92 ? -11.273 11.633 5.695 1 96.88 92 GLU A CA 1
ATOM 697 C C . GLU A 1 92 ? -10.438 12.703 4.992 1 96.88 92 GLU A C 1
ATOM 699 O O . GLU A 1 92 ? -10.547 12.883 3.779 1 96.88 92 GLU A O 1
ATOM 704 N N . GLU A 1 93 ? -9.633 13.336 5.785 1 98.06 93 GLU A N 1
ATOM 705 C CA . GLU A 1 93 ? -8.844 14.422 5.219 1 98.06 93 GLU A CA 1
ATOM 706 C C . GLU A 1 93 ? -7.758 13.891 4.289 1 98.06 93 GLU A C 1
ATOM 708 O O . GLU A 1 93 ? -7.457 14.5 3.262 1 98.06 93 GLU A O 1
ATOM 713 N N . ILE A 1 94 ? -7.137 12.781 4.602 1 98.31 94 ILE A N 1
ATOM 714 C CA . ILE A 1 94 ? -6.125 12.172 3.75 1 98.31 94 ILE A CA 1
ATOM 715 C C . ILE A 1 94 ? -6.734 11.805 2.398 1 98.31 94 ILE A C 1
ATOM 717 O O . ILE A 1 94 ? -6.16 12.109 1.35 1 98.31 94 ILE A O 1
ATOM 721 N N . VAL A 1 95 ? -7.891 11.211 2.449 1 97.94 95 VAL A N 1
ATOM 722 C CA . VAL A 1 95 ? -8.578 10.812 1.229 1 97.94 95 VAL A CA 1
ATOM 723 C C . VAL A 1 95 ? -8.961 12.047 0.422 1 97.94 95 VAL A C 1
ATOM 725 O O . VAL A 1 95 ? -8.789 12.078 -0.798 1 97.94 95 VAL A O 1
ATOM 728 N N . ARG A 1 96 ? -9.469 13.039 1.135 1 98.56 96 ARG A N 1
ATOM 729 C CA . ARG A 1 96 ? -9.852 14.289 0.484 1 98.56 96 ARG A CA 1
ATOM 730 C C . ARG A 1 96 ? -8.656 14.938 -0.205 1 98.56 96 ARG A C 1
ATOM 732 O O . ARG A 1 96 ? -8.734 15.328 -1.372 1 98.56 96 ARG A O 1
ATOM 739 N N . LEU A 1 97 ? -7.527 15.008 0.49 1 98.75 97 LEU A N 1
ATOM 740 C CA . LEU A 1 97 ? -6.32 15.625 -0.044 1 98.75 97 LEU A CA 1
ATOM 741 C C . LEU A 1 97 ? -5.793 14.844 -1.245 1 98.75 97 LEU A C 1
ATOM 743 O O . LEU A 1 97 ? -5.309 15.438 -2.211 1 98.75 97 LEU A O 1
ATOM 747 N N . ALA A 1 98 ? -5.836 13.508 -1.204 1 98.62 98 ALA A N 1
ATOM 748 C CA . ALA A 1 98 ? -5.406 12.688 -2.338 1 98.62 98 ALA A CA 1
ATOM 749 C C . ALA A 1 98 ? -6.195 13.047 -3.596 1 98.62 98 ALA A C 1
ATOM 751 O O . ALA A 1 98 ? -5.637 13.086 -4.695 1 98.62 98 ALA A O 1
ATOM 752 N N . GLY A 1 99 ? -7.484 13.258 -3.4 1 98.31 99 GLY A N 1
ATOM 753 C CA . GLY A 1 99 ? -8.328 13.656 -4.516 1 98.31 99 GLY A CA 1
ATOM 754 C C . GLY A 1 99 ? -7.996 15.039 -5.047 1 98.31 99 GLY A C 1
ATOM 755 O O . GLY A 1 99 ? -7.867 15.234 -6.258 1 98.31 99 GLY A O 1
ATOM 756 N N . ILE A 1 100 ? -7.875 16 -4.125 1 98.44 100 ILE A N 1
ATOM 757 C CA . ILE A 1 100 ? -7.625 17.406 -4.473 1 98.44 100 ILE A CA 1
ATOM 758 C C . ILE A 1 100 ? -6.328 17.5 -5.273 1 98.44 100 ILE A C 1
ATOM 760 O O . ILE A 1 100 ? -6.262 18.234 -6.27 1 98.44 100 ILE A O 1
ATOM 764 N N . HIS A 1 101 ? -5.344 16.766 -4.891 1 98.5 101 HIS A N 1
ATOM 765 C CA . HIS A 1 101 ? -4.031 16.875 -5.512 1 98.5 101 HIS A CA 1
ATOM 766 C C . HIS A 1 101 ? -3.844 15.812 -6.594 1 98.5 101 HIS A C 1
ATOM 768 O O . HIS A 1 101 ? -2.75 15.664 -7.145 1 98.5 101 HIS A O 1
ATOM 774 N N . ARG A 1 102 ? -4.961 15 -6.84 1 98.19 102 ARG A N 1
ATOM 775 C CA . ARG A 1 102 ? -4.953 13.969 -7.875 1 98.19 102 ARG A CA 1
ATOM 776 C C . ARG A 1 102 ? -3.777 13.016 -7.695 1 98.19 102 ARG A C 1
ATOM 778 O O . ARG A 1 102 ? -3.055 12.727 -8.648 1 98.19 102 ARG A O 1
ATOM 785 N N . CYS A 1 103 ? -3.576 12.578 -6.52 1 98.5 103 CYS A N 1
ATOM 786 C CA . CYS A 1 103 ? -2.49 11.656 -6.207 1 98.5 103 CYS A CA 1
ATOM 787 C C . CYS A 1 103 ? -2.758 10.281 -6.797 1 98.5 103 CYS A C 1
ATOM 789 O O . CYS A 1 103 ? -3.898 9.812 -6.805 1 98.5 103 CYS A O 1
ATOM 791 N N . GLU A 1 104 ? -1.682 9.648 -7.23 1 98.19 104 GLU A N 1
ATOM 792 C CA . GLU A 1 104 ? -1.771 8.297 -7.785 1 98.19 104 GLU A CA 1
ATOM 793 C C . GLU A 1 104 ? -1.526 7.242 -6.711 1 98.19 104 GLU A C 1
ATOM 795 O O . GLU A 1 104 ? -1.865 6.074 -6.895 1 98.19 104 GLU A O 1
ATOM 800 N N . LEU A 1 105 ? -0.928 7.703 -5.617 1 98.62 105 LEU A N 1
ATOM 801 C CA . LEU A 1 105 ? -0.566 6.801 -4.527 1 98.62 105 LEU A CA 1
ATOM 802 C C . LEU A 1 105 ? -0.548 7.539 -3.195 1 98.62 105 LEU A C 1
ATOM 804 O O . LEU A 1 105 ? -0.091 8.68 -3.121 1 98.62 105 LEU A O 1
ATOM 808 N N . ILE A 1 106 ? -1.054 6.891 -2.189 1 98.62 106 ILE A N 1
ATOM 809 C CA . ILE A 1 106 ? -0.922 7.371 -0.82 1 98.62 10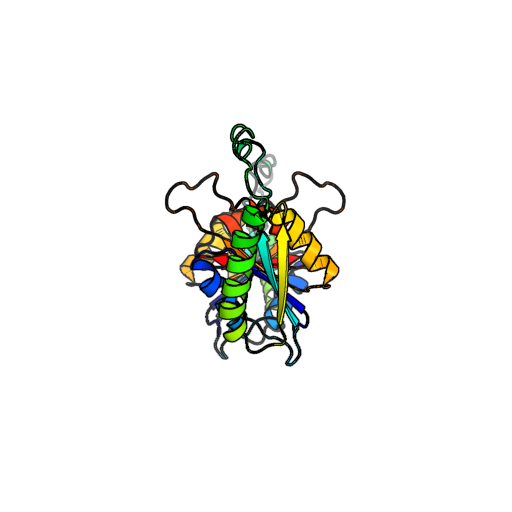6 ILE A CA 1
ATOM 810 C C . ILE A 1 106 ? 0.061 6.488 -0.054 1 98.62 106 ILE A C 1
ATOM 812 O O . ILE A 1 106 ? -0.046 5.262 -0.081 1 98.62 106 ILE A O 1
ATOM 816 N N . LEU A 1 107 ? 1.021 7.047 0.554 1 98.62 107 LEU A N 1
ATOM 817 C CA . LEU A 1 107 ? 1.85 6.379 1.55 1 98.62 107 LEU A CA 1
ATOM 818 C C . LEU A 1 107 ? 1.356 6.68 2.961 1 98.62 107 LEU A C 1
ATOM 820 O O . LEU A 1 107 ? 1.176 7.844 3.324 1 98.62 107 LEU A O 1
ATOM 824 N N . ILE A 1 108 ? 1.128 5.645 3.736 1 97.19 108 ILE A N 1
ATOM 825 C CA . ILE A 1 108 ? 0.635 5.812 5.098 1 97.19 108 ILE A CA 1
ATOM 826 C C . ILE A 1 108 ? 1.198 4.707 5.988 1 97.19 108 ILE A C 1
ATOM 828 O O . ILE A 1 108 ? 1.433 3.586 5.527 1 97.19 108 ILE A O 1
ATOM 832 N N . GLY A 1 109 ? 1.451 5.031 7.227 1 94.69 109 GLY A N 1
ATOM 833 C CA . GLY A 1 109 ? 1.99 4.059 8.164 1 94.69 109 GLY A CA 1
ATOM 834 C C . GLY A 1 109 ? 0.92 3.225 8.836 1 94.69 109 GLY A C 1
ATOM 835 O O . GLY A 1 109 ? -0.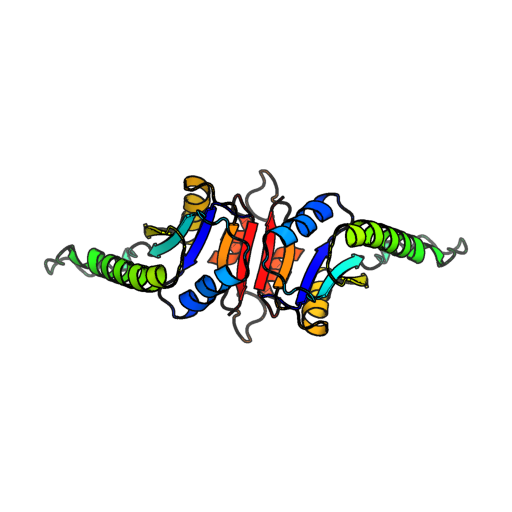229 3.656 8.961 1 94.69 109 GLY A O 1
ATOM 836 N N . SER A 1 110 ? 1.243 2.047 9.227 1 87.88 110 SER A N 1
ATOM 837 C CA . SER A 1 110 ? 0.445 1.195 10.102 1 87.88 110 SER A CA 1
ATOM 838 C C . SER A 1 110 ? 1.287 0.631 11.242 1 87.88 110 SER A C 1
ATOM 840 O O . SER A 1 110 ? 2.346 0.044 11.008 1 87.88 110 SER A O 1
ATOM 842 N N . ARG A 1 111 ? 0.913 0.983 12.477 1 75.44 111 ARG A N 1
ATOM 843 C CA . ARG A 1 111 ? 1.644 0.509 13.641 1 75.44 111 ARG A CA 1
ATOM 844 C C . ARG A 1 111 ? 1.15 -0.868 14.078 1 75.44 111 ARG A C 1
ATOM 846 O O . ARG A 1 111 ? -0.031 -1.186 13.922 1 75.44 111 ARG A O 1
ATOM 853 N N . GLY A 1 112 ? 1.611 -1.944 13.539 1 59.12 112 GLY A N 1
ATOM 854 C CA . GLY A 1 112 ? 1.226 -3.281 13.961 1 59.12 112 GLY A CA 1
ATOM 855 C C . GLY A 1 112 ? 1.094 -3.414 15.469 1 59.12 112 GLY A C 1
ATOM 856 O O . GLY A 1 112 ? 1.717 -2.66 16.219 1 59.12 112 GLY A O 1
ATOM 857 N N . LEU A 1 113 ? -0.025 -3.459 16.062 1 47.84 113 LEU A N 1
ATOM 858 C CA . LEU A 1 113 ? -0.033 -3.76 17.5 1 47.84 113 LEU A CA 1
ATOM 859 C C . LEU A 1 113 ? 0.673 -5.082 17.766 1 47.84 113 LEU A C 1
ATOM 861 O O . LEU A 1 113 ? 0.368 -6.098 17.141 1 47.84 113 LEU A O 1
ATOM 865 N N . LYS A 1 114 ? 1.868 -4.984 18.25 1 46.56 114 LYS A N 1
ATOM 866 C CA . LYS A 1 114 ? 2.506 -6.18 18.797 1 46.56 114 LYS A CA 1
ATOM 867 C C . LYS A 1 114 ? 1.628 -6.832 19.859 1 46.56 114 LYS A C 1
ATOM 869 O O . LYS A 1 114 ? 1.19 -6.172 20.797 1 46.56 114 LYS A O 1
ATOM 874 N N . GLY A 1 115 ? 1.164 -8.211 19.562 1 45.06 115 GLY A N 1
ATOM 875 C CA . GLY A 1 115 ? 0.491 -9.086 20.516 1 45.06 115 GLY A CA 1
ATOM 876 C C . GLY A 1 115 ? -1.02 -9.062 20.375 1 45.06 115 GLY A C 1
ATOM 877 O O . GLY A 1 115 ? -1.704 -9.969 20.859 1 45.06 115 GLY A O 1
ATOM 878 N N . LEU A 1 116 ? -1.739 -7.984 20.359 1 45.06 116 LEU A N 1
ATOM 879 C CA . LEU A 1 116 ? -3.195 -8.023 20.281 1 45.06 116 LEU A CA 1
ATOM 880 C C . LEU A 1 116 ? -3.664 -8.188 18.844 1 45.06 116 LEU A C 1
ATOM 882 O O . LEU A 1 116 ? -3.486 -7.285 18.016 1 45.06 116 LEU A O 1
ATOM 886 N N . THR A 1 117 ? -3.625 -9.359 18.281 1 44.81 117 THR A N 1
ATOM 887 C CA . THR A 1 117 ? -3.9 -9.922 16.953 1 44.81 117 THR A CA 1
ATOM 888 C C . THR A 1 117 ? -5.066 -9.188 16.297 1 44.81 117 THR A C 1
ATOM 890 O O . THR A 1 117 ? -5.094 -9.039 15.07 1 44.81 117 THR A O 1
ATOM 893 N N . ARG A 1 118 ? -6.277 -9.188 16.969 1 46.06 118 ARG A N 1
ATOM 894 C CA . ARG A 1 118 ? -7.598 -9.07 16.359 1 46.06 118 ARG A CA 1
ATOM 895 C C . ARG A 1 118 ? -7.82 -7.668 15.789 1 46.06 118 ARG A C 1
ATOM 897 O O . ARG A 1 118 ? -8.445 -7.508 14.742 1 46.06 118 ARG A O 1
ATOM 904 N N . ILE A 1 119 ? -7.953 -6.695 16.688 1 45.28 119 ILE A N 1
ATOM 905 C CA . ILE A 1 119 ? -8.773 -5.52 16.422 1 45.28 119 ILE A CA 1
ATOM 906 C C . ILE A 1 119 ? -7.973 -4.5 15.617 1 45.28 119 ILE A C 1
ATOM 908 O O . ILE A 1 119 ? -8.469 -3.414 15.312 1 45.28 119 ILE A O 1
ATOM 912 N N . ILE A 1 120 ? -6.531 -4.523 15.672 1 49.78 120 ILE A N 1
ATOM 913 C CA . ILE A 1 120 ? -5.781 -3.281 15.508 1 49.78 120 ILE A CA 1
ATOM 914 C C . ILE A 1 120 ? -5.738 -2.889 14.039 1 49.78 120 ILE A C 1
ATOM 916 O O . ILE A 1 120 ? -4.797 -3.24 13.32 1 49.78 120 ILE A O 1
ATOM 920 N N . GLN A 1 121 ? -6.547 -3.385 13.305 1 54.28 121 GLN A N 1
ATOM 921 C CA . GLN A 1 121 ? -6.344 -2.756 12 1 54.28 121 GLN A CA 1
ATOM 922 C C . GLN A 1 121 ? -6.254 -1.237 12.133 1 54.28 121 GLN A C 1
ATOM 924 O O . GLN A 1 121 ? -6.957 -0.637 12.953 1 54.28 121 GLN A O 1
ATOM 929 N N . GLY A 1 122 ? -4.996 -0.575 12.156 1 61.69 122 GLY A N 1
ATOM 930 C CA . GLY A 1 122 ? -4.906 0.876 12.133 1 61.69 122 GLY A CA 1
ATOM 931 C C . GLY A 1 122 ? -6.141 1.539 11.547 1 61.69 122 GLY A C 1
ATOM 932 O O . GLY A 1 122 ? -6.488 1.302 10.391 1 61.69 122 GLY A O 1
ATOM 933 N N . SER A 1 123 ? -6.926 2.104 12.398 1 78.75 123 SER A N 1
ATOM 934 C CA . SER A 1 123 ? -8.227 2.697 12.094 1 78.75 123 SER A CA 1
ATOM 935 C C . SER A 1 123 ? -8.133 3.676 10.93 1 78.75 123 SER A C 1
ATOM 937 O O . SER A 1 123 ? -8.938 3.617 10 1 78.75 123 SER A O 1
ATOM 939 N N . VAL A 1 124 ? -6.891 4.402 10.945 1 89.69 124 VAL A N 1
ATOM 940 C CA . VAL A 1 124 ? -6.812 5.422 9.906 1 89.69 124 VAL A CA 1
ATOM 941 C C . VAL A 1 124 ? -6.383 4.781 8.586 1 89.69 124 VAL A C 1
ATOM 943 O O . VAL A 1 124 ? -7.039 4.961 7.559 1 89.69 124 VAL A O 1
ATOM 946 N N . SER A 1 125 ? -5.316 3.957 8.625 1 92.19 125 SER A N 1
ATOM 947 C CA . SER A 1 125 ? -4.828 3.34 7.395 1 92.19 125 SER A CA 1
ATOM 948 C C . SER A 1 125 ? -5.875 2.416 6.785 1 92.19 125 SER A C 1
ATOM 950 O O . SER A 1 125 ? -6.02 2.355 5.562 1 92.19 125 SER A O 1
ATOM 952 N N . SER A 1 126 ? -6.574 1.691 7.629 1 88.12 126 SER A N 1
ATOM 953 C CA . SER A 1 126 ? -7.621 0.801 7.137 1 88.12 126 SER A CA 1
ATOM 954 C C . SER A 1 126 ? -8.703 1.578 6.398 1 88.12 126 SER A C 1
ATOM 956 O O . SER A 1 126 ? -9.148 1.169 5.324 1 88.12 126 SER A O 1
ATOM 958 N N . GLN A 1 127 ? -9.07 2.633 7.039 1 89.62 127 GLN A N 1
ATOM 959 C CA . GLN A 1 127 ? -10.094 3.465 6.418 1 89.62 127 GLN A CA 1
ATOM 960 C C . GLN A 1 127 ? -9.586 4.086 5.121 1 89.62 127 GLN A C 1
ATOM 962 O O . GLN A 1 127 ? -10.328 4.191 4.141 1 89.62 127 GLN A O 1
ATOM 967 N N . VAL A 1 128 ? -8.359 4.527 5.078 1 93.81 128 VAL A N 1
ATOM 968 C CA . VAL A 1 128 ? -7.773 5.109 3.877 1 93.81 128 VAL A CA 1
ATOM 969 C C . VAL A 1 128 ? -7.734 4.066 2.764 1 93.81 128 VAL A C 1
ATOM 971 O O . VAL A 1 128 ? -8.102 4.355 1.621 1 93.81 128 VAL A O 1
ATOM 974 N N . VAL A 1 129 ? -7.34 2.863 3.084 1 92.5 129 VAL A N 1
ATOM 975 C CA . VAL A 1 129 ? -7.305 1.792 2.094 1 92.5 129 VAL A CA 1
ATOM 976 C C . VAL A 1 129 ? -8.703 1.567 1.527 1 92.5 129 VAL A C 1
ATOM 978 O O . VAL A 1 129 ? -8.867 1.359 0.323 1 92.5 129 VAL A O 1
ATOM 981 N N . ALA A 1 130 ? -9.633 1.655 2.346 1 88.69 130 ALA A N 1
ATOM 982 C CA . ALA A 1 130 ? -11.008 1.389 1.944 1 88.69 130 ALA A CA 1
ATOM 983 C C . ALA A 1 130 ? -11.547 2.504 1.053 1 88.69 130 ALA A C 1
ATOM 985 O O . ALA A 1 130 ? -12.266 2.242 0.087 1 88.69 130 ALA A O 1
ATOM 986 N N . ASP A 1 131 ? -11.109 3.746 1.33 1 91.19 131 ASP A N 1
ATOM 987 C CA . ASP A 1 131 ? -11.867 4.867 0.783 1 91.19 131 ASP A CA 1
ATOM 988 C C . ASP A 1 131 ? -11.047 5.621 -0.263 1 91.19 131 ASP A C 1
ATOM 990 O O . ASP A 1 131 ? -11.594 6.438 -1.013 1 91.19 131 ASP A O 1
ATOM 994 N N . ALA A 1 132 ? -9.789 5.383 -0.278 1 94.62 132 ALA A N 1
ATOM 995 C CA . ALA A 1 132 ? -8.922 6.176 -1.142 1 94.62 132 ALA A CA 1
ATOM 996 C C . ALA A 1 132 ? -9.32 6.023 -2.607 1 94.62 132 ALA A C 1
ATOM 998 O O . ALA A 1 132 ? -9.68 4.934 -3.051 1 94.62 132 ALA A O 1
ATOM 999 N N . PRO A 1 133 ? -9.227 7.082 -3.371 1 93.88 133 PRO A N 1
ATOM 1000 C CA . PRO A 1 133 ? -9.508 7.02 -4.809 1 93.88 133 PRO A CA 1
ATOM 1001 C C . PRO A 1 133 ? -8.344 6.434 -5.609 1 93.88 133 PRO A C 1
ATOM 1003 O O . PRO A 1 133 ? -8.445 6.297 -6.832 1 93.88 133 PRO A O 1
ATOM 1006 N N . CYS A 1 134 ? -7.262 6.141 -4.996 1 96.38 134 CYS A N 1
ATOM 1007 C CA . CYS A 1 134 ? -6.039 5.645 -5.613 1 96.38 134 CYS A CA 1
ATOM 1008 C C . CYS A 1 134 ? -5.414 4.535 -4.773 1 96.38 134 CYS A C 1
ATOM 1010 O O . CYS A 1 134 ? -5.941 4.176 -3.721 1 96.38 134 CYS A O 1
ATOM 1012 N N . SER A 1 135 ? -4.359 3.947 -5.25 1 97.19 135 SER A N 1
ATOM 1013 C CA . SER A 1 135 ? -3.658 2.883 -4.539 1 97.19 135 SER A CA 1
ATOM 1014 C C . SER A 1 135 ? -3.029 3.4 -3.25 1 97.19 135 SER A C 1
ATOM 1016 O O . SER A 1 135 ? -2.822 4.605 -3.094 1 97.19 135 SER A O 1
ATOM 1018 N N . VAL A 1 136 ? -2.826 2.492 -2.32 1 97.44 136 VAL A N 1
ATOM 1019 C CA . VAL A 1 136 ? -2.271 2.857 -1.021 1 97.44 136 VAL A CA 1
ATOM 1020 C C . VAL A 1 136 ? -1.088 1.952 -0.689 1 97.44 136 VAL A C 1
ATOM 1022 O O . VAL A 1 136 ? -1.176 0.729 -0.829 1 97.44 136 VAL A O 1
ATOM 1025 N N . TYR A 1 137 ? 0.001 2.543 -0.368 1 98.19 137 TYR A N 1
ATOM 1026 C CA . TYR A 1 137 ? 1.185 1.886 0.175 1 98.19 137 TYR A CA 1
ATOM 1027 C C . TYR A 1 137 ? 1.223 1.999 1.694 1 98.19 137 TYR A C 1
ATOM 1029 O O . TYR A 1 137 ? 1.533 3.062 2.236 1 98.19 137 TYR A O 1
ATOM 1037 N N . VAL A 1 138 ? 0.837 0.909 2.305 1 96.44 138 VAL A N 1
ATOM 1038 C CA . VAL A 1 138 ? 0.811 0.88 3.764 1 96.44 138 VAL A CA 1
ATOM 1039 C C . VAL A 1 138 ? 2.176 0.454 4.297 1 96.44 138 VAL A C 1
ATOM 1041 O O . VAL A 1 138 ? 2.57 -0.707 4.156 1 96.44 138 VAL A O 1
ATOM 1044 N N . VAL A 1 139 ? 2.828 1.34 4.969 1 96.56 139 VAL A N 1
ATOM 1045 C CA . VAL A 1 139 ? 4.172 1.118 5.496 1 96.56 139 VAL A CA 1
ATOM 1046 C C . VAL A 1 139 ? 4.086 0.497 6.887 1 96.56 139 VAL A C 1
ATOM 1048 O O . VAL A 1 139 ? 3.42 1.036 7.773 1 96.56 139 VAL A O 1
ATOM 1051 N N . ARG A 1 140 ? 4.691 -0.603 7.016 1 90.69 140 ARG A N 1
ATOM 1052 C CA . ARG A 1 140 ? 4.664 -1.274 8.312 1 90.69 140 ARG A CA 1
ATOM 1053 C C . ARG A 1 140 ? 5.867 -0.88 9.156 1 90.69 140 ARG A C 1
ATOM 1055 O O . ARG A 1 140 ? 6.977 -0.723 8.641 1 90.69 140 ARG A O 1
ATOM 1062 N N . SER A 1 141 ? 5.496 -0.63 10.43 1 74.69 141 SER A N 1
ATOM 1063 C CA . SER A 1 141 ? 6.531 -0.271 11.391 1 74.69 141 SER A CA 1
ATOM 1064 C C . SER A 1 141 ? 7.496 -1.428 11.625 1 74.69 141 SER A C 1
ATOM 1066 O O . SER A 1 141 ? 7.133 -2.592 11.445 1 74.69 141 SER A O 1
ATOM 1068 N N . MET B 1 1 ? 16.734 -0.156 -2.701 1 94.56 1 MET B N 1
ATOM 1069 C CA . MET B 1 1 ? 15.953 -0.904 -3.682 1 94.56 1 MET B CA 1
ATOM 1070 C C . MET B 1 1 ? 15.391 -2.184 -3.07 1 94.56 1 MET B C 1
ATOM 1072 O O . MET B 1 1 ? 16.047 -2.828 -2.254 1 94.56 1 MET B O 1
ATOM 1076 N N . LEU B 1 2 ? 14.164 -2.529 -3.496 1 97.19 2 LEU B N 1
ATOM 1077 C CA . LEU B 1 2 ? 13.531 -3.732 -2.969 1 97.19 2 LEU B CA 1
ATOM 1078 C C . LEU B 1 2 ? 14.164 -4.984 -3.568 1 97.19 2 LEU B C 1
ATOM 1080 O O . LEU B 1 2 ? 14.453 -5.027 -4.766 1 97.19 2 LEU B O 1
ATOM 1084 N N . LYS B 1 3 ? 14.305 -6.035 -2.764 1 97.81 3 LYS B N 1
ATOM 1085 C CA . LYS B 1 3 ? 15 -7.234 -3.221 1 97.81 3 LYS B CA 1
ATOM 1086 C C . LYS B 1 3 ? 14.031 -8.406 -3.367 1 97.81 3 LYS B C 1
ATOM 1088 O O . LYS B 1 3 ? 14.305 -9.359 -4.102 1 97.81 3 LYS B O 1
ATOM 1093 N N . ASN B 1 4 ? 13 -8.453 -2.596 1 98.62 4 ASN B N 1
ATOM 1094 C CA . ASN B 1 4 ? 11.961 -9.477 -2.641 1 98.62 4 ASN B CA 1
ATOM 1095 C C . ASN B 1 4 ? 10.57 -8.867 -2.531 1 98.62 4 ASN B C 1
ATOM 1097 O O . ASN B 1 4 ? 10.258 -8.195 -1.549 1 98.62 4 ASN B O 1
ATOM 1101 N N . VAL B 1 5 ? 9.766 -9.164 -3.494 1 98.81 5 VAL B N 1
ATOM 1102 C CA . VAL B 1 5 ? 8.406 -8.633 -3.504 1 98.81 5 VAL B CA 1
ATOM 1103 C C . VAL B 1 5 ? 7.418 -9.758 -3.83 1 98.81 5 VAL B C 1
ATOM 1105 O O . VAL B 1 5 ? 7.695 -10.602 -4.68 1 98.81 5 VAL B O 1
ATOM 1108 N N . LEU B 1 6 ? 6.332 -9.781 -3.127 1 98.88 6 LEU B N 1
ATOM 1109 C CA . LEU B 1 6 ? 5.27 -10.742 -3.422 1 98.88 6 LEU B CA 1
ATOM 1110 C C . LEU B 1 6 ? 4.117 -10.062 -4.156 1 98.88 6 LEU B C 1
ATOM 1112 O O . LEU B 1 6 ? 3.637 -9.008 -3.729 1 98.88 6 LEU B O 1
ATOM 1116 N N . VAL B 1 7 ? 3.762 -10.586 -5.23 1 98.62 7 VAL B N 1
ATOM 1117 C CA . VAL B 1 7 ? 2.611 -10.133 -6 1 98.62 7 VAL B CA 1
ATOM 1118 C C . VAL B 1 7 ? 1.49 -11.164 -5.922 1 98.62 7 VAL B C 1
ATOM 1120 O O . VAL B 1 7 ? 1.602 -12.258 -6.48 1 98.62 7 VAL B O 1
ATOM 1123 N N . ALA B 1 8 ? 0.452 -10.797 -5.203 1 97.94 8 ALA B N 1
ATOM 1124 C CA . ALA B 1 8 ? -0.705 -11.68 -5.066 1 97.94 8 ALA B CA 1
ATOM 1125 C C . ALA B 1 8 ? -1.735 -11.406 -6.16 1 97.94 8 ALA B C 1
ATOM 1127 O O . ALA B 1 8 ? -2.215 -10.273 -6.301 1 97.94 8 ALA B O 1
ATOM 1128 N N . VAL B 1 9 ? -2.07 -12.445 -6.898 1 95.25 9 VAL B N 1
ATOM 1129 C CA . VAL B 1 9 ? -3.002 -12.258 -8.008 1 95.25 9 VAL B CA 1
ATOM 1130 C C . VAL B 1 9 ? -4.055 -13.359 -7.992 1 95.25 9 VAL B C 1
ATOM 1132 O O . VAL B 1 9 ? -3.814 -14.453 -7.465 1 95.25 9 VAL B O 1
ATOM 1135 N N . ASP B 1 10 ? -5.172 -12.961 -8.469 1 86.12 10 ASP B N 1
ATOM 1136 C CA . ASP B 1 10 ? -6.195 -13.961 -8.734 1 86.12 10 ASP B CA 1
ATOM 1137 C C . ASP B 1 10 ? -6.391 -14.164 -10.234 1 86.12 10 ASP B C 1
ATOM 1139 O O . ASP B 1 10 ? -5.621 -13.641 -11.039 1 86.12 10 ASP B O 1
ATOM 1143 N N . SER B 1 11 ? -7.297 -14.992 -10.648 1 80.62 11 SER B N 1
ATOM 1144 C CA . SER B 1 11 ? -7.43 -15.367 -12.055 1 80.62 11 SER B CA 1
ATOM 1145 C C . SER B 1 11 ? -8.234 -14.328 -12.828 1 80.62 11 SER B C 1
ATOM 1147 O O . SER B 1 11 ? -8.586 -14.547 -13.992 1 80.62 11 SER B O 1
ATOM 1149 N N . SER B 1 12 ? -8.461 -13.164 -12.164 1 81.81 12 SER B N 1
ATOM 1150 C CA . SER B 1 12 ? -9.227 -12.117 -12.844 1 81.81 12 SER B CA 1
ATOM 1151 C C . SER B 1 12 ? -8.312 -11.188 -13.633 1 81.81 12 SER B C 1
ATOM 1153 O O . SER B 1 12 ? -7.098 -11.195 -13.445 1 81.81 12 SER B O 1
ATOM 1155 N N . GLU B 1 13 ? -8.906 -10.398 -14.531 1 84.5 13 GLU B N 1
ATOM 1156 C CA . GLU B 1 13 ? -8.172 -9.438 -15.352 1 84.5 13 GLU B CA 1
ATOM 1157 C C . GLU B 1 13 ? -7.5 -8.375 -14.484 1 84.5 13 GLU B C 1
ATOM 1159 O O . GLU B 1 13 ? -6.594 -7.676 -14.938 1 84.5 13 GLU B O 1
ATOM 1164 N N . PHE B 1 14 ? -7.902 -8.336 -13.328 1 89.25 14 PHE B N 1
ATOM 1165 C CA . PHE B 1 14 ? -7.312 -7.344 -12.43 1 89.25 14 PHE B CA 1
ATOM 1166 C C . PHE B 1 14 ? -5.871 -7.703 -12.094 1 89.25 14 PHE B C 1
ATOM 1168 O O . PHE B 1 14 ? -5.09 -6.844 -11.688 1 89.25 14 PHE B O 1
ATOM 1175 N N . ALA B 1 15 ? -5.547 -8.922 -12.273 1 92.44 15 ALA B N 1
ATOM 1176 C CA . ALA B 1 15 ? -4.188 -9.391 -12.008 1 92.44 15 ALA B CA 1
ATOM 1177 C C . ALA B 1 15 ? -3.16 -8.57 -12.773 1 92.44 15 ALA B C 1
ATOM 1179 O O . ALA B 1 15 ? -2.088 -8.258 -12.25 1 92.44 15 ALA B O 1
ATOM 1180 N N . TRP B 1 16 ? -3.533 -8.156 -13.992 1 93.19 16 TRP B N 1
ATOM 1181 C CA . TRP B 1 16 ? -2.613 -7.395 -14.828 1 93.19 16 TRP B CA 1
ATOM 1182 C C . TRP B 1 16 ? -2.334 -6.023 -14.211 1 93.19 16 TRP B C 1
ATOM 1184 O O . TRP B 1 16 ? -1.214 -5.516 -14.297 1 93.19 16 TRP B O 1
ATOM 1194 N N . ARG B 1 17 ? -3.328 -5.461 -13.625 1 93.88 17 ARG B N 1
ATOM 1195 C CA . ARG B 1 17 ? -3.146 -4.16 -12.984 1 93.88 17 ARG B CA 1
ATOM 1196 C C . ARG B 1 17 ? -2.201 -4.262 -11.797 1 93.88 17 ARG B C 1
ATOM 1198 O O . ARG B 1 17 ? -1.386 -3.365 -11.562 1 93.88 17 ARG B O 1
ATOM 1205 N N . VAL B 1 18 ? -2.314 -5.352 -11.047 1 96.62 18 VAL B N 1
ATOM 1206 C CA . VAL B 1 18 ? -1.444 -5.562 -9.898 1 96.62 18 VAL B CA 1
ATOM 1207 C C . VAL B 1 18 ? -0.002 -5.742 -10.367 1 96.62 18 VAL B C 1
ATOM 1209 O O . VAL B 1 18 ? 0.92 -5.16 -9.789 1 96.62 18 VAL B O 1
ATOM 1212 N N . ILE B 1 19 ? 0.179 -6.445 -11.461 1 96.38 19 ILE B N 1
ATOM 1213 C CA . ILE B 1 19 ? 1.51 -6.668 -12.016 1 96.38 19 ILE B CA 1
ATOM 1214 C C . ILE B 1 19 ? 2.078 -5.352 -12.539 1 96.38 19 ILE B C 1
ATOM 1216 O O . ILE B 1 19 ? 3.262 -5.059 -12.344 1 96.38 19 ILE B O 1
ATOM 1220 N N . GLU B 1 20 ? 1.249 -4.555 -13.188 1 95.44 20 GLU B N 1
ATOM 1221 C CA . GLU B 1 20 ? 1.677 -3.266 -13.719 1 95.44 20 GLU B CA 1
ATOM 1222 C C . GLU B 1 20 ? 2.188 -2.348 -12.617 1 95.44 20 GLU B C 1
ATOM 1224 O O . GLU B 1 20 ? 3.057 -1.506 -12.852 1 95.44 20 GLU B O 1
ATOM 1229 N N . ALA B 1 21 ? 1.694 -2.537 -11.43 1 96.94 21 ALA B N 1
ATOM 1230 C CA . ALA B 1 21 ? 2.1 -1.697 -10.305 1 96.94 21 ALA B CA 1
ATOM 1231 C C . ALA B 1 21 ? 3.572 -1.91 -9.961 1 96.94 21 ALA B C 1
ATOM 1233 O O . ALA B 1 21 ? 4.18 -1.09 -9.273 1 96.94 21 ALA B O 1
ATOM 1234 N N . LEU B 1 22 ? 4.16 -3.02 -10.375 1 97.12 22 LEU B N 1
ATOM 1235 C CA . LEU B 1 22 ? 5.59 -3.24 -10.211 1 97.12 22 LEU B CA 1
ATOM 1236 C C . LEU B 1 22 ? 6.391 -2.111 -10.852 1 97.12 22 LEU B C 1
ATOM 1238 O O . LEU B 1 22 ? 7.484 -1.779 -10.383 1 97.12 22 LEU B O 1
ATOM 1242 N N . SER B 1 23 ? 5.84 -1.51 -11.898 1 95.94 23 SER B N 1
ATOM 1243 C CA . SER B 1 23 ? 6.547 -0.444 -12.602 1 95.94 23 SER B CA 1
ATOM 1244 C C . SER B 1 23 ? 6.68 0.801 -11.734 1 95.94 23 SER B C 1
ATOM 1246 O O . SER B 1 23 ? 7.496 1.68 -12.016 1 95.94 23 SER B O 1
ATOM 1248 N N . HIS B 1 24 ? 5.844 0.91 -10.75 1 97.38 24 HIS B N 1
ATOM 1249 C CA . HIS B 1 24 ? 5.898 2.045 -9.836 1 97.38 24 HIS B CA 1
ATOM 1250 C C . HIS B 1 24 ? 7.016 1.872 -8.812 1 97.38 24 HIS B C 1
ATOM 1252 O O . HIS B 1 24 ? 7.32 2.799 -8.055 1 97.38 24 HIS B O 1
ATOM 1258 N N . LEU B 1 25 ? 7.699 0.72 -8.758 1 98.12 25 LEU B N 1
ATOM 1259 C CA . LEU B 1 25 ? 8.633 0.392 -7.68 1 98.12 25 LEU B CA 1
ATOM 1260 C C . LEU B 1 25 ? 10.07 0.437 -8.172 1 98.12 25 LEU B C 1
ATOM 1262 O O . LEU B 1 25 ? 10.352 0.082 -9.32 1 98.12 25 LEU B O 1
ATOM 1266 N N . HIS B 1 26 ? 10.914 0.858 -7.34 1 97.56 26 HIS B N 1
ATOM 1267 C CA . HIS B 1 26 ? 12.352 0.734 -7.559 1 97.56 26 HIS B CA 1
ATOM 1268 C C . HIS B 1 26 ? 12.867 -0.624 -7.09 1 97.56 26 HIS B C 1
ATOM 1270 O O . HIS B 1 26 ? 13.188 -0.798 -5.914 1 97.56 26 HIS B O 1
ATOM 1276 N N . LEU B 1 27 ? 13 -1.543 -8.031 1 97.62 27 LEU B N 1
ATOM 1277 C CA . LEU B 1 27 ? 13.422 -2.904 -7.719 1 97.62 27 LEU B CA 1
ATOM 1278 C C . LEU B 1 27 ? 14.906 -3.092 -8.023 1 97.62 27 LEU B C 1
ATOM 1280 O O . LEU B 1 27 ? 15.414 -2.555 -9.008 1 97.62 27 LEU B O 1
ATOM 1284 N N . ALA B 1 28 ? 15.555 -3.867 -7.188 1 97.56 28 ALA B N 1
ATOM 1285 C CA . ALA B 1 28 ? 16.938 -4.258 -7.484 1 97.56 28 ALA B CA 1
ATOM 1286 C C . ALA B 1 28 ? 17 -5.094 -8.758 1 97.56 28 ALA B C 1
ATOM 1288 O O . ALA B 1 28 ? 16.047 -5.789 -9.102 1 97.56 28 ALA B O 1
ATOM 1289 N N . PRO B 1 29 ? 18.078 -5.035 -9.492 1 95.5 29 PRO B N 1
ATOM 1290 C CA . PRO B 1 29 ? 18.203 -5.785 -10.742 1 95.5 29 PRO B CA 1
ATOM 1291 C C . PRO B 1 29 ? 17.906 -7.277 -10.562 1 95.5 29 PRO B C 1
ATOM 1293 O O . PRO B 1 29 ? 17.344 -7.91 -11.453 1 95.5 29 PRO B O 1
ATOM 1296 N N . ASN B 1 30 ? 18.219 -7.832 -9.406 1 96.81 30 ASN B N 1
ATOM 1297 C CA . ASN B 1 30 ? 17.984 -9.258 -9.172 1 96.81 30 ASN B CA 1
ATOM 1298 C C . ASN B 1 30 ? 16.859 -9.484 -8.172 1 96.81 30 ASN B C 1
ATOM 1300 O O . ASN B 1 30 ? 16.828 -10.5 -7.48 1 96.81 30 ASN B O 1
ATOM 1304 N N . CYS B 1 31 ? 15.969 -8.508 -8.133 1 98.31 31 CYS B N 1
ATOM 1305 C CA . CYS B 1 31 ? 14.828 -8.664 -7.242 1 98.31 31 CYS B CA 1
ATOM 1306 C C . CYS B 1 31 ? 14.055 -9.938 -7.559 1 98.31 31 CYS B C 1
ATOM 1308 O O . CYS B 1 31 ? 13.789 -10.234 -8.727 1 98.31 31 CYS B O 1
ATOM 1310 N N . LEU B 1 32 ? 13.742 -10.68 -6.508 1 98.75 32 LEU B N 1
ATOM 1311 C CA . LEU B 1 32 ? 12.852 -11.828 -6.668 1 98.75 32 LEU B CA 1
ATOM 1312 C C . LEU B 1 32 ? 11.391 -11.398 -6.57 1 98.75 32 LEU B C 1
ATOM 1314 O O . LEU B 1 32 ? 10.984 -10.805 -5.57 1 98.75 32 LEU B O 1
ATOM 1318 N N . VAL B 1 33 ? 10.711 -11.648 -7.594 1 98.62 33 VAL B N 1
ATOM 1319 C CA . VAL B 1 33 ? 9.266 -11.422 -7.59 1 98.62 33 VAL B CA 1
ATOM 1320 C C . VAL B 1 33 ? 8.539 -12.75 -7.367 1 98.62 33 VAL B C 1
ATOM 1322 O O . VAL B 1 33 ? 8.609 -13.648 -8.211 1 98.62 33 VAL B O 1
ATOM 1325 N N . VAL B 1 34 ? 7.883 -12.891 -6.254 1 98.69 34 VAL B N 1
ATOM 1326 C CA . VAL B 1 34 ? 7.074 -14.07 -5.961 1 98.69 34 VAL B CA 1
ATOM 1327 C C . VAL B 1 34 ? 5.645 -13.852 -6.445 1 98.69 34 VAL B C 1
ATOM 1329 O O . VAL B 1 34 ? 4.902 -13.055 -5.871 1 98.69 34 VAL B O 1
ATOM 1332 N N . LEU B 1 35 ? 5.316 -14.461 -7.477 1 98.19 35 LEU B N 1
ATOM 1333 C CA . LEU B 1 35 ? 3.959 -14.422 -8.016 1 98.19 35 LEU B CA 1
ATOM 1334 C C . LEU B 1 35 ? 3.086 -15.492 -7.371 1 98.19 35 LEU B C 1
ATOM 1336 O O . LEU B 1 35 ? 3.289 -16.688 -7.602 1 98.19 35 LEU B O 1
ATOM 1340 N N . ALA B 1 36 ? 2.109 -15.055 -6.613 1 97.75 36 ALA B N 1
ATOM 1341 C CA . ALA B 1 36 ? 1.35 -15.992 -5.793 1 97.75 36 ALA B CA 1
ATOM 1342 C C . ALA B 1 36 ? -0.111 -16.047 -6.23 1 97.75 36 ALA B C 1
ATOM 1344 O O . ALA B 1 36 ? -0.751 -15.016 -6.41 1 97.75 36 ALA B O 1
ATOM 1345 N N . HIS B 1 37 ? -0.607 -17.188 -6.398 1 96.62 37 HIS B N 1
ATOM 1346 C CA . HIS B 1 37 ? -2.016 -17.484 -6.641 1 96.62 37 HIS B CA 1
ATOM 1347 C C . HIS B 1 37 ? -2.547 -18.5 -5.641 1 96.62 37 HIS B C 1
ATOM 1349 O O . HIS B 1 37 ? -2.01 -19.609 -5.535 1 96.62 37 HIS B O 1
ATOM 1355 N N . ILE B 1 38 ? -3.57 -18.109 -4.918 1 94.62 38 ILE B N 1
ATOM 1356 C CA . ILE B 1 38 ? -4.141 -18.984 -3.895 1 94.62 38 ILE B CA 1
ATOM 1357 C C . ILE B 1 38 ? -5.457 -19.562 -4.395 1 94.62 38 ILE B C 1
ATOM 1359 O O . ILE B 1 38 ? -6.359 -18.828 -4.797 1 94.62 38 ILE B O 1
ATOM 1363 N N . VAL B 1 39 ? -5.59 -20.828 -4.371 1 89.12 39 VAL B N 1
ATOM 1364 C CA . VAL B 1 39 ? -6.797 -21.547 -4.762 1 89.12 39 VAL B CA 1
ATOM 1365 C C . VAL B 1 39 ? -7.633 -21.875 -3.527 1 89.12 39 VAL B C 1
ATOM 1367 O O . VAL B 1 39 ? -7.113 -22.406 -2.543 1 89.12 39 VAL B O 1
ATOM 1370 N N . PRO B 1 40 ? -8.883 -21.469 -3.561 1 83.31 40 PRO B N 1
ATOM 1371 C CA . PRO B 1 40 ? -9.711 -21.844 -2.412 1 83.31 40 PRO B CA 1
ATOM 1372 C C . PRO B 1 40 ? -9.805 -23.359 -2.209 1 83.31 40 PRO B C 1
ATOM 1374 O O . PRO B 1 40 ? -9.789 -24.109 -3.182 1 83.31 40 PRO B O 1
ATOM 1377 N N . PRO B 1 41 ? -9.852 -23.781 -0.943 1 82.44 41 PRO B N 1
ATOM 1378 C CA . PRO B 1 41 ? -10.008 -25.219 -0.706 1 82.44 41 PRO B CA 1
ATOM 1379 C C . PRO B 1 41 ? -11.32 -25.781 -1.266 1 82.44 41 PRO B C 1
ATOM 1381 O O . PRO B 1 41 ? -12.312 -25.047 -1.364 1 82.44 41 PRO B O 1
ATOM 1384 N N . PRO B 1 42 ? -11.211 -27 -1.775 1 70.75 42 PRO B N 1
ATOM 1385 C CA . PRO B 1 42 ? -12.445 -27.609 -2.27 1 70.75 42 PRO B CA 1
ATOM 1386 C C . PRO B 1 42 ? -13.547 -27.641 -1.213 1 70.75 42 PRO B C 1
ATOM 1388 O O . PRO B 1 42 ? -13.266 -27.797 -0.023 1 70.75 42 PRO B O 1
ATOM 1391 N N . THR B 1 43 ? -14.672 -26.859 -1.364 1 62.81 43 THR B N 1
ATOM 1392 C CA . THR B 1 43 ? -15.805 -26.969 -0.45 1 62.81 43 THR B CA 1
ATOM 1393 C C . THR B 1 43 ? -16.344 -28.391 -0.419 1 62.81 43 THR B C 1
ATOM 1395 O O . THR B 1 43 ? -16.25 -29.125 -1.41 1 62.81 43 THR B O 1
ATOM 1398 N N . SER B 1 44 ? -16.484 -28.969 0.862 1 54.38 44 SER B N 1
ATOM 1399 C CA . SER B 1 44 ? -17.141 -30.266 1.03 1 54.38 44 SER B CA 1
ATOM 1400 C C . SER B 1 44 ? -18.391 -30.375 0.152 1 54.38 44 SER B C 1
ATOM 1402 O O . SER B 1 44 ? -18.859 -31.484 -0.128 1 54.38 44 SER B O 1
ATOM 1404 N N . GLU B 1 45 ? -19.109 -29.312 -0.019 1 52.25 45 GLU B N 1
ATOM 1405 C CA . GLU B 1 45 ? -20.359 -29.5 -0.75 1 52.25 45 GLU B CA 1
ATOM 1406 C C . GLU B 1 45 ? -20.094 -30 -2.17 1 52.25 45 GLU B C 1
ATOM 1408 O O . GLU B 1 45 ? -21.031 -30.266 -2.922 1 52.25 45 GLU B O 1
ATOM 1413 N N . ASP B 1 46 ? -18.875 -29.891 -2.549 1 45.44 46 ASP B N 1
ATOM 1414 C CA . ASP B 1 46 ? -18.562 -30.5 -3.832 1 45.44 46 ASP B CA 1
ATOM 1415 C C . ASP B 1 46 ? -18.641 -32.031 -3.738 1 45.44 46 ASP B C 1
ATOM 1417 O O . ASP B 1 46 ? -18.188 -32.75 -4.645 1 45.44 46 ASP B O 1
ATOM 1421 N N . PHE B 1 47 ? -19.016 -32.594 -2.555 1 42.62 47 PHE B N 1
ATOM 1422 C CA . PHE B 1 47 ? -19.359 -34 -2.428 1 42.62 47 PHE B CA 1
ATOM 1423 C C . PHE B 1 47 ? -20.672 -34.312 -3.141 1 42.62 47 PHE B C 1
ATOM 1425 O O . PHE B 1 47 ? -21.75 -34.125 -2.578 1 42.62 47 PHE B O 1
ATOM 1432 N N . VAL B 1 48 ? -20.891 -34.125 -4.391 1 43.84 48 VAL B N 1
ATOM 1433 C CA . VAL B 1 48 ? -21.953 -34.875 -5.043 1 43.84 48 VAL B CA 1
ATOM 1434 C C . VAL B 1 48 ? -21.891 -36.344 -4.602 1 43.84 48 VAL B C 1
ATOM 1436 O O . VAL B 1 48 ? -20.844 -36.812 -4.199 1 43.84 48 VAL B O 1
ATOM 1439 N N . GLU B 1 49 ? -23.078 -37.125 -4.395 1 42.59 49 GLU B N 1
ATOM 1440 C CA . GLU B 1 49 ? -23.266 -38.562 -4.23 1 42.59 49 GLU B CA 1
ATOM 1441 C C . GLU B 1 49 ? -22.25 -39.375 -5.066 1 42.59 49 GLU B C 1
ATOM 1443 O O . GLU B 1 49 ? -22.156 -39.156 -6.281 1 42.59 49 GLU B O 1
ATOM 1448 N N . ALA B 1 50 ? -21.203 -39.906 -4.492 1 40.75 50 ALA B N 1
ATOM 1449 C CA . ALA B 1 50 ? -20.109 -40.812 -4.871 1 40.75 50 ALA B CA 1
ATOM 1450 C C . ALA B 1 50 ? -20.609 -41.938 -5.742 1 40.75 50 ALA B C 1
ATOM 1452 O O . ALA B 1 50 ? -19.859 -42.875 -6.055 1 40.75 50 ALA B O 1
ATOM 1453 N N . ASP B 1 51 ? -21.922 -42.219 -5.875 1 39.94 51 ASP B N 1
ATOM 1454 C CA . ASP B 1 51 ? -21.938 -43.5 -6.57 1 39.94 51 ASP B CA 1
ATOM 1455 C C . ASP B 1 51 ? -21.188 -43.406 -7.895 1 39.94 51 ASP B C 1
ATOM 1457 O O . ASP B 1 51 ? -21.172 -44.375 -8.672 1 39.94 51 ASP B O 1
ATOM 1461 N N . VAL B 1 52 ? -21.188 -42.312 -8.625 1 42.78 52 VAL B N 1
ATOM 1462 C CA . VAL B 1 52 ? -20.422 -42.438 -9.859 1 42.78 52 VAL B CA 1
ATOM 1463 C C . VAL B 1 52 ? -18.938 -42.25 -9.57 1 42.78 52 VAL B C 1
ATOM 1465 O O . VAL B 1 52 ? -18.562 -41.406 -8.75 1 42.78 52 VAL B O 1
ATOM 1468 N N . PRO B 1 53 ? -17.953 -43.25 -9.859 1 40.41 53 PRO B N 1
ATOM 1469 C CA . PRO B 1 53 ? -16.5 -43.156 -9.734 1 40.41 53 PRO B CA 1
ATOM 1470 C C . PRO B 1 53 ? -15.984 -41.75 -10.023 1 40.41 53 PRO B C 1
ATOM 1472 O O . PRO B 1 53 ? -16.141 -41.219 -11.133 1 40.41 53 PRO B O 1
ATOM 1475 N N . HIS B 1 54 ? -16.328 -40.781 -9.219 1 40.78 54 HIS B N 1
ATOM 1476 C CA . HIS B 1 54 ? -15.75 -39.438 -9.367 1 40.78 54 HIS B CA 1
ATOM 1477 C C . HIS B 1 54 ? -14.234 -39.531 -9.539 1 40.78 54 HIS B C 1
ATOM 1479 O O . HIS B 1 54 ? -13.531 -40.031 -8.664 1 40.78 54 HIS B O 1
ATOM 1485 N N . THR B 1 55 ? -13.695 -39.812 -10.727 1 37.72 55 THR B N 1
ATOM 1486 C CA . THR B 1 55 ? -12.297 -39.656 -11.109 1 37.72 55 THR B CA 1
ATOM 1487 C C . THR B 1 55 ? -11.68 -38.438 -10.414 1 37.72 55 THR B C 1
ATOM 1489 O O . THR B 1 55 ? -12.234 -37.344 -10.461 1 37.72 55 THR B O 1
ATOM 1492 N N . GLN B 1 56 ? -10.984 -38.594 -9.359 1 39.94 56 GLN B N 1
ATOM 1493 C CA . GLN B 1 56 ? -10.086 -37.75 -8.555 1 39.94 56 GLN B CA 1
ATOM 1494 C C . GLN B 1 56 ? -9.469 -36.656 -9.391 1 39.94 56 GLN B C 1
ATOM 1496 O O . GLN B 1 56 ? -8.664 -35.844 -8.883 1 39.94 56 GLN B O 1
ATOM 1501 N N . GLN B 1 57 ? -9.297 -36.75 -10.766 1 40.12 57 GLN B N 1
ATOM 1502 C CA . GLN B 1 57 ? -8.453 -35.812 -11.531 1 40.12 57 GLN B CA 1
ATOM 1503 C C . GLN B 1 57 ? -9.031 -34.406 -11.523 1 40.12 57 GLN B C 1
ATOM 1505 O O . GLN B 1 57 ? -8.523 -33.531 -12.219 1 40.12 57 GLN B O 1
ATOM 1510 N N . GLU B 1 58 ? -10.164 -34.156 -11.078 1 43.16 58 GLU B N 1
ATOM 1511 C CA . GLU B 1 58 ? -10.797 -32.844 -11.289 1 43.16 58 GLU B CA 1
ATOM 1512 C C . GLU B 1 58 ? -10.078 -31.75 -10.508 1 43.16 58 GLU B C 1
ATOM 1514 O O . GLU B 1 58 ? -10.375 -30.562 -10.688 1 43.16 58 GLU B O 1
ATOM 1519 N N . GLY B 1 59 ? -9.406 -32.031 -9.492 1 47.72 59 GLY B N 1
ATOM 1520 C CA . GLY B 1 59 ? -8.641 -31.016 -8.75 1 47.72 59 GLY B CA 1
ATOM 1521 C C . GLY B 1 59 ? -7.496 -30.438 -9.547 1 47.72 59 GLY B C 1
ATOM 1522 O O . GLY B 1 59 ? -6.973 -29.375 -9.195 1 47.72 59 GLY B O 1
ATOM 1523 N N . VAL B 1 60 ? -6.895 -31.031 -10.484 1 51.22 60 VAL B N 1
ATOM 1524 C CA . VAL B 1 60 ? -5.75 -30.75 -11.344 1 51.22 60 VAL B CA 1
ATOM 1525 C C . VAL B 1 60 ? -6.105 -29.625 -12.32 1 51.22 60 VAL B C 1
ATOM 1527 O O . VAL B 1 60 ? -5.289 -28.734 -12.578 1 51.22 60 VAL B O 1
ATOM 1530 N N . PRO B 1 61 ? -7.301 -29.578 -12.812 1 53.59 61 PRO B N 1
ATOM 1531 C CA . PRO B 1 61 ? -7.602 -28.578 -13.836 1 53.59 61 PRO B CA 1
ATOM 1532 C C . PRO B 1 61 ? -7.438 -27.141 -13.328 1 53.59 61 PRO B C 1
ATOM 1534 O O . PRO B 1 61 ? -6.871 -26.297 -14.023 1 53.59 61 PRO B O 1
ATOM 1537 N N . MET B 1 62 ? -7.84 -26.984 -12.078 1 62.69 62 MET B N 1
ATOM 1538 C CA . MET B 1 62 ? -7.777 -25.625 -11.57 1 62.69 62 MET B CA 1
ATOM 1539 C C . MET B 1 62 ? -6.332 -25.188 -11.359 1 62.69 62 MET B C 1
ATOM 1541 O O . MET B 1 62 ? -5.953 -24.062 -11.727 1 62.69 62 MET B O 1
ATOM 1545 N N . ALA B 1 63 ? -5.57 -26.25 -10.984 1 65.44 63 ALA B N 1
ATOM 1546 C CA . ALA B 1 63 ? -4.168 -25.906 -10.742 1 65.44 63 ALA B CA 1
ATOM 1547 C C . ALA B 1 63 ? -3.418 -25.703 -12.062 1 65.44 63 ALA B C 1
ATOM 1549 O O . ALA B 1 63 ? -2.6 -24.797 -12.18 1 65.44 63 ALA B O 1
ATOM 1550 N N . VAL B 1 64 ? -3.766 -26.609 -13.023 1 69.88 64 VAL B N 1
ATOM 1551 C CA . VAL B 1 64 ? -3.094 -26.5 -14.312 1 69.88 64 VAL B CA 1
ATOM 1552 C C . VAL B 1 64 ? -3.463 -25.172 -14.984 1 69.88 64 VAL B C 1
ATOM 1554 O O . VAL B 1 64 ? -2.6 -24.5 -15.547 1 69.88 64 VAL B O 1
ATOM 1557 N N . GLU B 1 65 ? -4.699 -24.875 -14.883 1 80.5 65 GLU B N 1
ATOM 1558 C CA . GLU B 1 65 ? -5.148 -23.609 -15.445 1 80.5 65 GLU B CA 1
ATOM 1559 C C . GLU B 1 65 ? -4.5 -22.422 -14.734 1 80.5 65 GLU B C 1
ATOM 1561 O O . GLU B 1 65 ? -4.109 -21.438 -15.375 1 80.5 65 GLU B O 1
ATOM 1566 N N . ALA B 1 66 ? -4.281 -22.656 -13.445 1 83.5 66 ALA B N 1
ATOM 1567 C CA . ALA B 1 66 ? -3.641 -21.594 -12.672 1 83.5 66 ALA B CA 1
ATOM 1568 C C . ALA B 1 66 ? -2.174 -21.438 -13.062 1 83.5 66 ALA B C 1
ATOM 1570 O O . ALA B 1 66 ? -1.668 -20.328 -13.172 1 83.5 66 ALA B O 1
ATOM 1571 N N . GLU B 1 67 ? -1.527 -22.594 -13.297 1 87.38 67 GLU B N 1
ATOM 1572 C CA . GLU B 1 67 ? -0.124 -22.578 -13.703 1 87.38 67 GLU B CA 1
ATOM 1573 C C . GLU B 1 67 ? 0.055 -21.875 -15.047 1 87.38 67 GLU B C 1
ATOM 1575 O O . GLU B 1 67 ? 0.948 -21.047 -15.211 1 87.38 67 GLU B O 1
ATOM 1580 N N . SER B 1 68 ? -0.786 -22.328 -15.969 1 87.69 68 SER B N 1
ATOM 1581 C CA . SER B 1 68 ? -0.708 -21.719 -17.297 1 87.69 68 SER B CA 1
ATOM 1582 C C . SER B 1 68 ? -0.969 -20.219 -17.234 1 87.69 68 SER B C 1
ATOM 1584 O O . SER B 1 68 ? -0.309 -19.438 -17.922 1 87.69 68 SER B O 1
ATOM 1586 N N . TRP B 1 69 ? -1.902 -19.844 -16.469 1 88.12 69 TRP B N 1
ATOM 1587 C CA . TRP B 1 69 ? -2.236 -18.438 -16.312 1 88.12 69 TRP B CA 1
ATOM 1588 C C . TRP B 1 69 ? -1.07 -17.656 -15.703 1 88.12 69 TRP B C 1
ATOM 1590 O O . TRP B 1 69 ? -0.693 -16.594 -16.203 1 88.12 69 TRP B O 1
ATOM 1600 N N . LEU B 1 70 ? -0.382 -18.203 -14.625 1 92.62 70 LEU B N 1
ATOM 1601 C CA . LEU B 1 70 ? 0.759 -17.547 -14 1 92.62 70 LEU B CA 1
ATOM 1602 C C . LEU B 1 70 ? 1.933 -17.453 -14.969 1 92.62 70 LEU B C 1
ATOM 1604 O O . LEU B 1 70 ? 2.695 -16.484 -14.93 1 92.62 70 LEU B O 1
ATOM 1608 N N . ASP B 1 71 ? 2.039 -18.469 -15.82 1 92.56 71 ASP B N 1
ATOM 1609 C CA . ASP B 1 71 ? 3.078 -18.438 -16.844 1 92.56 71 ASP B CA 1
ATOM 1610 C C . ASP B 1 71 ? 2.898 -17.219 -17.766 1 92.56 71 ASP B C 1
ATOM 1612 O O . ASP B 1 71 ? 3.869 -16.547 -18.094 1 92.56 71 ASP B O 1
ATOM 1616 N N . THR B 1 72 ? 1.66 -17 -18.156 1 91.69 72 THR B N 1
ATOM 1617 C CA . THR B 1 72 ? 1.363 -15.867 -19.016 1 91.69 72 THR B CA 1
ATOM 1618 C C . THR B 1 72 ? 1.719 -14.555 -18.328 1 91.69 72 THR B C 1
ATOM 1620 O O . THR B 1 72 ? 2.295 -13.656 -18.938 1 91.69 72 THR B O 1
ATOM 1623 N N . LEU B 1 73 ? 1.411 -14.453 -17.062 1 92.5 73 LEU B N 1
ATOM 1624 C CA . LEU B 1 73 ? 1.7 -13.25 -16.297 1 92.5 73 LEU B CA 1
ATOM 1625 C C . LEU B 1 73 ? 3.203 -13.078 -16.094 1 92.5 73 LEU B C 1
ATOM 1627 O O . LEU B 1 73 ? 3.721 -11.961 -16.156 1 92.5 73 LEU B O 1
ATOM 1631 N N . SER B 1 74 ? 3.871 -14.172 -15.828 1 94.38 74 SER B N 1
ATOM 1632 C CA . SER B 1 74 ? 5.293 -14.148 -15.508 1 94.38 74 SER B CA 1
ATOM 1633 C C . SER B 1 74 ? 6.117 -13.609 -16.672 1 94.38 74 SER B C 1
ATOM 1635 O O . SER B 1 74 ? 7.18 -13.023 -16.469 1 94.38 74 SER B O 1
ATOM 1637 N N . VAL B 1 75 ? 5.625 -13.773 -17.875 1 93.31 75 VAL B N 1
ATOM 1638 C CA . VAL B 1 75 ? 6.34 -13.344 -19.062 1 93.31 75 VAL B CA 1
ATOM 1639 C C . VAL B 1 75 ? 6.41 -11.812 -19.109 1 93.31 75 VAL B C 1
ATOM 1641 O O . VAL B 1 75 ? 7.355 -11.242 -19.656 1 93.31 75 VAL B O 1
ATOM 1644 N N . GLU B 1 76 ? 5.5 -11.156 -18.453 1 91.5 76 GLU B N 1
ATOM 1645 C CA . GLU B 1 76 ? 5.426 -9.703 -18.453 1 91.5 76 GLU B CA 1
ATOM 1646 C C . GLU B 1 76 ? 6.297 -9.102 -17.359 1 91.5 76 GLU B C 1
ATOM 1648 O O . GLU B 1 76 ? 6.418 -7.875 -17.25 1 91.5 76 GLU B O 1
ATOM 1653 N N . ILE B 1 77 ? 6.898 -9.961 -16.578 1 95.44 77 ILE B N 1
ATOM 1654 C CA . ILE B 1 77 ? 7.727 -9.508 -15.461 1 95.44 77 ILE B CA 1
ATOM 1655 C C . ILE B 1 77 ? 9.203 -9.695 -15.812 1 95.44 77 ILE B C 1
ATOM 1657 O O . ILE B 1 77 ? 9.656 -10.82 -16.016 1 95.44 77 ILE B O 1
ATOM 1661 N N . ASP B 1 78 ? 9.992 -8.617 -15.859 1 94.88 78 ASP B N 1
ATOM 1662 C CA . ASP B 1 78 ? 11.383 -8.633 -16.281 1 94.88 78 ASP B CA 1
ATOM 1663 C C . ASP B 1 78 ? 12.32 -8.898 -15.102 1 94.88 78 ASP B C 1
ATOM 1665 O O . ASP B 1 78 ? 13.406 -8.328 -15.023 1 94.88 78 ASP B O 1
ATOM 1669 N N . TYR B 1 79 ? 11.867 -9.648 -14.172 1 97.56 79 TYR B N 1
ATOM 1670 C CA . TYR B 1 79 ? 12.656 -10 -12.992 1 97.56 79 TYR B CA 1
ATOM 1671 C C . TYR B 1 79 ? 12.586 -11.5 -12.719 1 97.56 79 TYR B C 1
ATOM 1673 O O . TYR B 1 79 ? 11.672 -12.18 -13.18 1 97.56 79 TYR B O 1
ATOM 1681 N N . PRO B 1 80 ? 13.68 -12.047 -12.055 1 97.69 80 PRO B N 1
ATOM 1682 C CA . PRO B 1 80 ? 13.508 -13.422 -11.594 1 97.69 80 PRO B CA 1
ATOM 1683 C C . PRO B 1 80 ? 12.18 -13.641 -10.875 1 97.69 80 PRO B C 1
ATOM 1685 O O . PRO B 1 80 ? 11.797 -12.852 -10.016 1 97.69 80 PRO B O 1
ATOM 1688 N N . THR B 1 81 ? 11.43 -14.688 -11.289 1 97.69 81 THR B N 1
ATOM 1689 C CA . THR B 1 81 ? 10.07 -14.875 -10.781 1 97.69 81 THR B CA 1
ATOM 1690 C C . THR B 1 81 ? 9.906 -16.281 -10.211 1 97.69 81 THR B C 1
ATOM 1692 O O . THR B 1 81 ? 10.281 -17.266 -10.852 1 97.69 81 THR B O 1
ATOM 1695 N N . ALA B 1 82 ? 9.484 -16.344 -9 1 97.62 82 ALA B N 1
ATOM 1696 C CA . ALA B 1 82 ? 9 -17.594 -8.414 1 97.62 82 ALA B CA 1
ATOM 1697 C C . ALA B 1 82 ? 7.477 -17.656 -8.43 1 97.62 82 ALA B C 1
ATOM 1699 O O . ALA B 1 82 ? 6.805 -16.688 -8.086 1 97.62 82 ALA B O 1
ATOM 1700 N N . GLN B 1 83 ? 6.984 -18.766 -8.867 1 97.06 83 GLN B N 1
ATOM 1701 C CA . GLN B 1 83 ? 5.531 -18.922 -8.891 1 97.06 83 GLN B CA 1
ATOM 1702 C C . GLN B 1 83 ? 5.055 -19.812 -7.746 1 97.06 83 GLN B C 1
ATOM 1704 O O . GLN B 1 83 ? 5.602 -20.891 -7.523 1 97.06 83 GLN B O 1
ATOM 1709 N N . GLU B 1 84 ? 4.148 -19.312 -7.023 1 96.94 84 GLU B N 1
ATOM 1710 C CA . GLU B 1 84 ? 3.545 -20.062 -5.918 1 96.94 84 GLU B CA 1
ATOM 1711 C C . GLU B 1 84 ? 2.049 -20.25 -6.137 1 96.94 84 GLU B C 1
ATOM 1713 O O . GLU B 1 84 ? 1.286 -19.281 -6.172 1 96.94 84 GLU B O 1
ATOM 1718 N N . ILE B 1 85 ? 1.649 -21.484 -6.316 1 95.38 85 ILE B N 1
ATOM 1719 C CA . ILE B 1 85 ? 0.24 -21.859 -6.352 1 95.38 85 ILE B CA 1
ATOM 1720 C C . ILE B 1 85 ? -0.091 -22.734 -5.148 1 95.38 85 ILE B C 1
ATOM 1722 O O . ILE B 1 85 ? 0.363 -23.875 -5.059 1 95.38 85 ILE B O 1
ATOM 1726 N N . VAL B 1 86 ? -0.876 -22.219 -4.27 1 94.75 86 VAL B N 1
ATOM 1727 C CA . VAL B 1 86 ? -1.14 -22.906 -3.012 1 94.75 86 VAL B CA 1
ATOM 1728 C C . VAL B 1 86 ? -2.643 -22.938 -2.744 1 94.75 86 VAL B C 1
ATOM 1730 O O . VAL B 1 86 ? -3.371 -22.031 -3.152 1 94.75 86 VAL B O 1
ATOM 1733 N N . THR B 1 87 ? -3.123 -24 -2.135 1 93.25 87 THR B N 1
ATOM 1734 C CA . THR B 1 87 ? -4.52 -24.141 -1.735 1 93.25 87 THR B CA 1
ATOM 1735 C C . THR B 1 87 ? -4.711 -23.703 -0.285 1 93.25 87 THR B C 1
ATOM 1737 O O . THR B 1 87 ? -3.93 -24.078 0.589 1 93.25 87 THR B O 1
ATOM 1740 N N . GLY B 1 88 ? -5.66 -22.859 0.007 1 94.19 88 GLY B N 1
ATOM 1741 C CA . GLY B 1 88 ? -5.941 -22.422 1.364 1 94.19 88 GLY B CA 1
ATOM 1742 C C . GLY B 1 88 ? -6.648 -21.078 1.422 1 94.19 88 GLY B C 1
ATOM 1743 O O . GLY B 1 88 ? -7.234 -20.641 0.432 1 94.19 88 GLY B O 1
ATOM 1744 N N . ASP B 1 89 ? -6.719 -20.547 2.633 1 93.88 89 ASP B N 1
ATOM 1745 C CA . ASP B 1 89 ? -7.23 -19.188 2.801 1 93.88 89 ASP B CA 1
ATOM 1746 C C . ASP B 1 89 ? -6.289 -18.172 2.17 1 93.88 89 ASP B C 1
ATOM 1748 O O . ASP B 1 89 ? -5.094 -18.156 2.467 1 93.88 89 ASP B O 1
ATOM 1752 N N . ALA B 1 90 ? -6.801 -17.391 1.364 1 94.88 90 ALA B N 1
ATOM 1753 C CA . ALA B 1 90 ? -5.996 -16.484 0.545 1 94.88 90 ALA B CA 1
ATOM 1754 C C . ALA B 1 90 ? -5.125 -15.586 1.415 1 94.88 90 ALA B C 1
ATOM 1756 O O . ALA B 1 90 ? -3.906 -15.516 1.229 1 94.88 90 ALA B O 1
ATOM 1757 N N . ALA B 1 91 ? -5.688 -14.945 2.357 1 95.56 91 ALA B N 1
ATOM 1758 C CA . ALA B 1 91 ? -4.938 -13.992 3.176 1 95.56 91 ALA B CA 1
ATOM 1759 C C . ALA B 1 91 ? -3.859 -14.703 3.99 1 95.56 91 ALA B C 1
ATOM 1761 O O . ALA B 1 91 ? -2.717 -14.242 4.051 1 95.56 91 ALA B O 1
ATOM 1762 N N . GLU B 1 92 ? -4.227 -15.797 4.555 1 96.88 92 GLU B N 1
ATOM 1763 C CA . GLU B 1 92 ? -3.287 -16.562 5.375 1 96.88 92 GLU B CA 1
ATOM 1764 C C . GLU B 1 92 ? -2.096 -17.031 4.551 1 96.88 92 GLU B C 1
ATOM 1766 O O . GLU B 1 92 ? -0.947 -16.922 4.984 1 96.88 92 GLU B O 1
ATOM 1771 N N . GLU B 1 93 ? -2.414 -17.531 3.402 1 98 93 GLU B N 1
ATOM 1772 C CA . GLU B 1 93 ? -1.351 -18.078 2.562 1 98 93 GLU B CA 1
ATOM 1773 C C . GLU B 1 93 ? -0.461 -16.969 2.012 1 98 93 GLU B C 1
ATOM 1775 O O . GLU B 1 93 ? 0.754 -17.141 1.896 1 98 93 GLU B O 1
ATOM 1780 N N . ILE B 1 94 ? -1.011 -15.828 1.651 1 98.31 94 ILE B N 1
ATOM 1781 C CA . ILE B 1 94 ? -0.236 -14.695 1.159 1 98.31 94 ILE B CA 1
ATOM 1782 C C . ILE B 1 94 ? 0.737 -14.227 2.238 1 98.31 94 ILE B C 1
ATOM 1784 O O . ILE B 1 94 ? 1.921 -14.016 1.966 1 98.31 94 ILE B O 1
ATOM 1788 N N . VAL B 1 95 ? 0.234 -14.117 3.43 1 98 95 VAL B N 1
ATOM 1789 C CA . VAL B 1 95 ? 1.056 -13.68 4.551 1 98 95 VAL B CA 1
ATOM 1790 C C . VAL B 1 95 ? 2.15 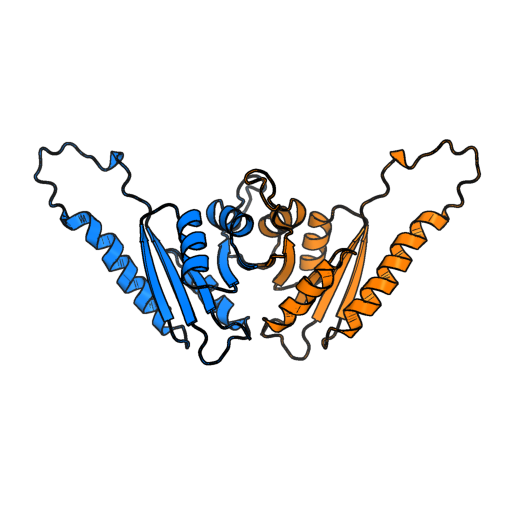-14.711 4.828 1 98 95 VAL B C 1
ATOM 1792 O O . VAL B 1 95 ? 3.311 -14.352 5.039 1 98 95 VAL B O 1
ATOM 1795 N N . ARG B 1 96 ? 1.752 -15.969 4.789 1 98.56 96 ARG B N 1
ATOM 1796 C CA . ARG B 1 96 ? 2.705 -17.062 5.012 1 98.56 96 ARG B CA 1
ATOM 1797 C C . ARG B 1 96 ? 3.814 -17.031 3.965 1 98.56 96 ARG B C 1
ATOM 1799 O O . ARG B 1 96 ? 4.996 -17.094 4.309 1 98.56 96 ARG B O 1
ATOM 1806 N N . LEU B 1 97 ? 3.447 -16.875 2.713 1 98.75 97 LEU B N 1
ATOM 1807 C CA . LEU B 1 97 ? 4.41 -16.859 1.617 1 98.75 97 LEU B CA 1
ATOM 1808 C C . LEU B 1 97 ? 5.34 -15.656 1.723 1 98.75 97 LEU B C 1
ATOM 1810 O O . LEU B 1 97 ? 6.531 -15.758 1.427 1 98.75 97 LEU B O 1
ATOM 1814 N N . ALA B 1 98 ? 4.816 -14.477 2.102 1 98.62 98 ALA B N 1
ATOM 1815 C CA . ALA B 1 98 ? 5.648 -13.289 2.285 1 98.62 98 ALA B CA 1
ATOM 1816 C C . ALA B 1 98 ? 6.754 -13.547 3.307 1 98.62 98 ALA B C 1
ATOM 1818 O O . ALA B 1 98 ? 7.887 -13.086 3.135 1 98.62 98 ALA B O 1
ATOM 1819 N N . GLY B 1 99 ? 6.375 -14.25 4.355 1 98.31 99 GLY B N 1
ATOM 1820 C CA . GLY B 1 99 ? 7.359 -14.609 5.367 1 98.31 99 GLY B CA 1
ATOM 1821 C C . GLY B 1 99 ? 8.406 -15.586 4.863 1 98.31 99 GLY B C 1
ATOM 1822 O O . GLY B 1 99 ? 9.602 -15.391 5.074 1 98.31 99 GLY B O 1
ATOM 1823 N N . ILE B 1 100 ? 7.934 -16.656 4.203 1 98.44 100 ILE B N 1
ATOM 1824 C CA . ILE B 1 100 ? 8.797 -17.734 3.713 1 98.44 100 ILE B CA 1
ATOM 1825 C C . ILE B 1 100 ? 9.836 -17.156 2.754 1 98.44 100 ILE B C 1
ATOM 1827 O O . ILE B 1 100 ? 11.016 -17.516 2.818 1 98.44 100 ILE B O 1
ATOM 1831 N N . HIS B 1 101 ? 9.43 -16.234 1.943 1 98.5 101 HIS B N 1
ATOM 1832 C CA . HIS B 1 101 ? 10.312 -15.703 0.914 1 98.5 101 HIS B CA 1
ATOM 1833 C C . HIS B 1 101 ? 10.961 -14.398 1.369 1 98.5 101 HIS B C 1
ATOM 1835 O O . HIS B 1 101 ? 11.633 -13.734 0.584 1 98.5 101 HIS B O 1
ATOM 1841 N N . ARG B 1 102 ? 10.664 -13.992 2.682 1 98.19 102 ARG B N 1
ATOM 1842 C CA . ARG B 1 102 ? 11.25 -12.797 3.277 1 98.19 102 ARG B CA 1
ATOM 1843 C C . ARG B 1 102 ? 10.992 -11.57 2.404 1 98.19 102 ARG B C 1
ATOM 1845 O O . ARG B 1 102 ? 11.914 -10.805 2.123 1 98.19 102 ARG B O 1
ATOM 1852 N N . CYS B 1 103 ? 9.812 -11.422 1.976 1 98.5 103 CYS B N 1
ATOM 1853 C CA . CYS B 1 103 ? 9.43 -10.297 1.133 1 98.5 103 CYS B CA 1
ATOM 1854 C C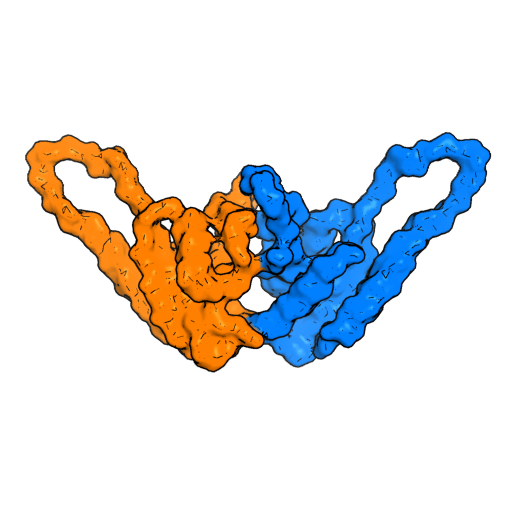 . CYS B 1 103 ? 9.422 -9 1.931 1 98.5 103 CYS B C 1
ATOM 1856 O O . CYS B 1 103 ? 9.016 -8.984 3.096 1 98.5 103 CYS B O 1
ATOM 1858 N N . GLU B 1 104 ? 9.82 -7.926 1.258 1 98.19 104 GLU B N 1
ATOM 1859 C CA . GLU B 1 104 ? 9.828 -6.605 1.873 1 98.19 104 GLU B CA 1
ATOM 1860 C C . GLU B 1 104 ? 8.523 -5.859 1.59 1 98.19 104 GLU B C 1
ATOM 1862 O O . GLU B 1 104 ? 8.203 -4.883 2.27 1 98.19 104 GLU B O 1
ATOM 1867 N N . LEU B 1 105 ? 7.816 -6.355 0.577 1 98.56 105 LEU B N 1
ATOM 1868 C CA . LEU B 1 105 ? 6.582 -5.707 0.142 1 98.56 105 LEU B CA 1
ATOM 1869 C C . LEU B 1 105 ? 5.633 -6.719 -0.493 1 98.56 105 LEU B C 1
ATOM 1871 O O . LEU B 1 105 ? 6.066 -7.598 -1.239 1 98.56 105 LEU B O 1
ATOM 1875 N N . ILE B 1 106 ? 4.379 -6.574 -0.174 1 98.62 106 ILE B N 1
ATOM 1876 C CA . ILE B 1 106 ? 3.328 -7.324 -0.854 1 98.62 106 ILE B CA 1
ATOM 1877 C C . ILE B 1 106 ? 2.529 -6.387 -1.758 1 98.62 106 ILE B C 1
ATOM 1879 O O . ILE B 1 106 ? 2.096 -5.316 -1.324 1 98.62 106 ILE B O 1
ATOM 1883 N N . LEU B 1 107 ? 2.375 -6.707 -2.973 1 98.62 107 LEU B N 1
ATOM 1884 C CA . LEU B 1 107 ? 1.408 -6.078 -3.865 1 98.62 107 LEU B CA 1
ATOM 1885 C C . LEU B 1 107 ? 0.125 -6.898 -3.941 1 98.62 107 LEU B C 1
ATOM 1887 O O . LEU B 1 107 ? 0.168 -8.102 -4.195 1 98.62 107 LEU B O 1
ATOM 1891 N N . ILE B 1 108 ? -0.994 -6.266 -3.705 1 97.12 108 ILE B N 1
ATOM 1892 C CA . ILE B 1 108 ? -2.281 -6.949 -3.729 1 97.12 108 ILE B CA 1
ATOM 1893 C C . ILE B 1 108 ? -3.363 -5.996 -4.23 1 97.12 108 ILE B C 1
ATOM 1895 O O . ILE B 1 108 ? -3.287 -4.785 -4 1 97.12 108 ILE B O 1
ATOM 1899 N N . GLY B 1 109 ? -4.312 -6.527 -4.934 1 94.62 109 GLY B N 1
ATOM 1900 C CA . GLY B 1 109 ? -5.398 -5.719 -5.461 1 94.62 109 GLY B CA 1
ATOM 1901 C C . GLY B 1 109 ? -6.531 -5.52 -4.473 1 94.62 109 GLY B C 1
ATOM 1902 O O . GLY B 1 109 ? -6.723 -6.336 -3.57 1 94.62 109 GLY B O 1
ATOM 1903 N N . SER B 1 110 ? -7.254 -4.461 -4.594 1 87.69 110 SER B N 1
ATOM 1904 C CA . SER B 1 110 ? -8.516 -4.211 -3.91 1 87.69 110 SER B CA 1
ATOM 1905 C C . SER B 1 110 ? -9.578 -3.697 -4.879 1 87.69 110 SER B C 1
ATOM 1907 O O . SER B 1 110 ? -9.344 -2.732 -5.609 1 87.69 110 SER B O 1
ATOM 1909 N N . ARG B 1 111 ? -10.68 -4.445 -5.031 1 75.5 111 ARG B N 1
ATOM 1910 C CA . ARG B 1 111 ? -11.766 -4.062 -5.93 1 75.5 111 ARG B CA 1
ATOM 1911 C C . ARG B 1 111 ? -12.734 -3.109 -5.246 1 75.5 111 ARG B C 1
ATOM 1913 O O . ARG B 1 111 ? -12.953 -3.201 -4.035 1 75.5 111 ARG B O 1
ATOM 1920 N N . GLY B 1 112 ? -12.469 -1.861 -5.055 1 59.75 112 GLY B N 1
ATOM 1921 C CA . GLY B 1 112 ? -13.391 -0.909 -4.453 1 59.75 112 GLY B CA 1
ATOM 1922 C C . GLY B 1 112 ? -14.852 -1.226 -4.738 1 59.75 112 GLY B C 1
ATOM 1923 O O . GLY B 1 112 ? -15.164 -1.878 -5.738 1 59.75 112 GLY B O 1
ATOM 1924 N N . LEU B 1 113 ? -15.648 -1.673 -3.908 1 51.44 113 LEU B N 1
ATOM 1925 C CA . LEU B 1 113 ? -17.062 -1.8 -4.238 1 51.44 113 LEU B CA 1
ATOM 1926 C C . LEU B 1 113 ? -17.656 -0.448 -4.625 1 51.44 113 LEU B C 1
ATOM 1928 O O . LEU B 1 113 ? -17.531 0.525 -3.877 1 51.44 113 LEU B O 1
ATOM 1932 N N . LYS B 1 114 ? -17.812 -0.344 -5.898 1 46.03 114 LYS B N 1
ATOM 1933 C CA . LYS B 1 114 ? -18.562 0.814 -6.371 1 46.03 114 LYS B CA 1
ATOM 1934 C C . LYS B 1 114 ? -19.938 0.887 -5.707 1 46.03 114 LYS B C 1
ATOM 1936 O O . LYS B 1 114 ? -20.703 -0.076 -5.75 1 46.03 114 LYS B O 1
ATOM 1941 N N . GLY B 1 115 ? -20.203 2.051 -4.863 1 44.53 115 GLY B N 1
ATOM 1942 C CA . GLY B 1 115 ? -21.516 2.4 -4.336 1 44.53 115 GLY B CA 1
ATOM 1943 C C . GLY B 1 115 ? -21.734 1.919 -2.914 1 44.53 115 GLY B C 1
ATOM 1944 O O . GLY B 1 115 ? -22.672 2.355 -2.242 1 44.53 115 GLY B O 1
ATOM 1945 N N . LEU B 1 116 ? -21.562 0.639 -2.521 1 44.72 116 LEU B N 1
ATOM 1946 C CA . LEU B 1 116 ? -21.859 0.153 -1.18 1 44.72 116 LEU B CA 1
ATOM 1947 C C . LEU B 1 116 ? -20.75 0.514 -0.207 1 44.72 116 LEU B C 1
ATOM 1949 O O . LEU B 1 116 ? -19.625 0.021 -0.333 1 44.72 116 LEU B O 1
ATOM 1953 N N . THR B 1 117 ? -20.75 1.655 0.341 1 44.31 117 THR B N 1
ATOM 1954 C CA . THR B 1 117 ? -19.875 2.418 1.233 1 44.31 117 THR B CA 1
ATOM 1955 C C . THR B 1 117 ? -19.188 1.496 2.234 1 44.31 117 THR B C 1
ATOM 1957 O O . THR B 1 117 ? -18.078 1.776 2.676 1 44.31 117 THR B O 1
ATOM 1960 N N . ARG B 1 118 ? -20.031 0.776 3.076 1 45.69 118 ARG B N 1
ATOM 1961 C CA . ARG B 1 118 ? -19.703 0.276 4.41 1 45.69 118 ARG B CA 1
ATOM 1962 C C . ARG B 1 118 ? -18.641 -0.818 4.34 1 45.69 118 ARG B C 1
ATOM 1964 O O . ARG B 1 118 ? -17.719 -0.838 5.145 1 45.69 118 ARG B O 1
ATOM 1971 N N . ILE B 1 119 ? -19.047 -2.047 3.945 1 45.25 119 ILE B N 1
ATOM 1972 C CA . ILE B 1 119 ? -18.453 -3.297 4.414 1 45.25 119 ILE B CA 1
ATOM 1973 C C . ILE B 1 119 ? -17.234 -3.635 3.574 1 45.25 119 ILE B C 1
ATOM 1975 O O . ILE B 1 119 ? -16.656 -4.719 3.713 1 45.25 119 ILE B O 1
ATOM 1979 N N . ILE B 1 120 ? -17.016 -2.971 2.324 1 49.72 120 ILE B N 1
ATOM 1980 C CA . ILE B 1 120 ? -16.312 -3.637 1.234 1 49.72 120 ILE B CA 1
ATOM 1981 C C . ILE B 1 120 ? -14.812 -3.684 1.538 1 49.72 120 ILE B C 1
ATOM 1983 O O . ILE B 1 120 ? -14.031 -2.918 0.968 1 49.72 120 ILE B O 1
ATOM 1987 N N . GLN B 1 121 ? -14.477 -3.375 2.658 1 54.06 121 GLN B N 1
ATOM 1988 C CA . GLN B 1 121 ? -13.031 -3.566 2.711 1 54.06 121 GLN B CA 1
ATOM 1989 C C . GLN B 1 121 ? -12.641 -4.938 2.174 1 54.06 121 GLN B C 1
ATOM 1991 O O . GLN B 1 121 ? -13.352 -5.922 2.391 1 54.06 121 GLN B O 1
ATOM 1996 N N . GLY B 1 122 ? -12.156 -5.094 0.857 1 61.66 122 GLY B N 1
ATOM 1997 C CA . GLY B 1 122 ? -11.641 -6.379 0.418 1 61.66 122 GLY B CA 1
ATOM 1998 C C . GLY B 1 122 ? -11.133 -7.242 1.56 1 61.66 122 GLY B C 1
ATOM 1999 O O . GLY B 1 122 ? -10.258 -6.824 2.316 1 61.66 122 GLY B O 1
ATOM 2000 N N . SER B 1 123 ? -11.867 -8.266 1.853 1 78.62 123 SER B N 1
ATOM 2001 C CA . SER B 1 123 ? -11.656 -9.164 2.982 1 78.62 123 SER B CA 1
ATOM 2002 C C . SER B 1 123 ? -10.227 -9.688 3.002 1 78.62 123 SER B C 1
ATOM 2004 O O . SER B 1 123 ? -9.562 -9.664 4.043 1 78.62 123 SER B O 1
ATOM 2006 N N . VAL B 1 124 ? -9.719 -9.914 1.671 1 89.56 124 VAL B N 1
ATOM 2007 C CA . VAL B 1 124 ? -8.391 -10.523 1.653 1 89.56 124 VAL B CA 1
ATOM 2008 C C . VAL B 1 124 ? -7.332 -9.445 1.847 1 89.56 124 VAL B C 1
ATOM 2010 O O . VAL B 1 124 ? -6.469 -9.562 2.721 1 89.56 124 VAL B O 1
ATOM 2013 N N . SER B 1 125 ? -7.418 -8.336 1.08 1 92.19 125 SER B N 1
ATOM 2014 C CA . SER B 1 125 ? -6.414 -7.285 1.184 1 92.19 125 SER B CA 1
ATOM 2015 C C . SER B 1 125 ? -6.406 -6.664 2.576 1 92.19 125 SER B C 1
ATOM 2017 O O . SER B 1 125 ? -5.34 -6.348 3.113 1 92.19 125 SER B O 1
ATOM 2019 N N . SER B 1 126 ? -7.578 -6.492 3.137 1 88.19 126 SER B N 1
ATOM 2020 C CA . SER B 1 126 ? -7.664 -5.934 4.48 1 88.19 126 SER B CA 1
ATOM 2021 C C . SER B 1 126 ? -6.949 -6.816 5.496 1 88.19 126 SER B C 1
ATOM 2023 O O . SER B 1 126 ? -6.207 -6.32 6.348 1 88.19 126 SER B O 1
ATOM 2025 N N . GLN B 1 127 ? -7.234 -8.062 5.344 1 89.56 127 GLN B N 1
ATOM 2026 C CA . GLN B 1 127 ? -6.59 -9.008 6.254 1 89.56 127 GLN B CA 1
ATOM 2027 C C . GLN B 1 127 ? -5.082 -9.039 6.031 1 89.56 127 GLN B C 1
ATOM 2029 O O . GLN B 1 127 ? -4.309 -9.141 6.988 1 89.56 127 GLN B O 1
ATOM 2034 N N . VAL B 1 128 ? -4.629 -8.992 4.812 1 93.75 128 VAL B N 1
ATOM 2035 C CA . VAL B 1 128 ? -3.205 -8.984 4.5 1 93.75 128 VAL B CA 1
ATOM 2036 C C . VAL B 1 128 ? -2.551 -7.742 5.094 1 93.75 128 VAL B C 1
ATOM 2038 O O . VAL B 1 128 ? -1.483 -7.824 5.707 1 93.75 128 VAL B O 1
ATOM 2041 N N . VAL B 1 129 ? -3.184 -6.602 4.953 1 92.5 129 VAL B N 1
ATOM 2042 C CA . VAL B 1 129 ? -2.654 -5.367 5.516 1 92.5 129 VAL B CA 1
ATOM 2043 C C . VAL B 1 129 ? -2.512 -5.512 7.031 1 92.5 129 VAL B C 1
ATOM 2045 O O . VAL B 1 129 ? -1.521 -5.062 7.613 1 92.5 129 VAL B O 1
ATOM 2048 N N . ALA B 1 130 ? -3.416 -6.141 7.59 1 88.69 130 ALA B N 1
ATOM 2049 C CA . ALA B 1 130 ? -3.434 -6.281 9.039 1 88.69 130 ALA B CA 1
ATOM 2050 C C . ALA B 1 130 ? -2.34 -7.23 9.516 1 88.69 130 ALA B C 1
ATOM 2052 O O . ALA B 1 130 ? -1.704 -6.996 10.547 1 88.69 130 ALA B O 1
ATOM 2053 N N . ASP B 1 131 ? -2.066 -8.258 8.695 1 91.19 131 ASP B N 1
ATOM 2054 C CA . ASP B 1 131 ? -1.333 -9.391 9.258 1 91.19 131 ASP B CA 1
ATOM 2055 C C . ASP B 1 131 ? 0.06 -9.508 8.648 1 91.19 131 ASP B C 1
ATOM 2057 O O . ASP B 1 131 ? 0.914 -10.227 9.156 1 91.19 131 ASP B O 1
ATOM 2061 N N . ALA B 1 132 ? 0.253 -8.836 7.574 1 94.56 132 ALA B N 1
ATOM 2062 C CA . ALA B 1 132 ? 1.505 -9.008 6.84 1 94.56 132 ALA B CA 1
ATOM 2063 C C . ALA B 1 132 ? 2.703 -8.633 7.707 1 94.56 132 ALA B C 1
ATOM 2065 O O . ALA B 1 132 ? 2.645 -7.664 8.469 1 94.56 132 ALA B O 1
ATOM 2066 N N . PRO B 1 133 ? 3.803 -9.336 7.59 1 94 133 PRO B N 1
ATOM 2067 C CA . PRO B 1 133 ? 5.031 -9 8.312 1 94 133 PRO B CA 1
ATOM 2068 C C . PRO B 1 133 ? 5.805 -7.855 7.664 1 94 133 PRO B C 1
ATOM 2070 O O . PRO B 1 133 ? 6.859 -7.457 8.164 1 94 133 PRO B O 1
ATOM 2073 N N . CYS B 1 134 ? 5.355 -7.359 6.559 1 96.44 134 CYS B N 1
ATOM 2074 C CA . CYS B 1 134 ? 6 -6.316 5.77 1 96.44 134 CYS B CA 1
ATOM 2075 C C . CYS B 1 134 ? 4.977 -5.324 5.23 1 96.44 134 CYS B C 1
ATOM 2077 O O . CYS B 1 134 ? 3.777 -5.473 5.469 1 96.44 134 CYS B O 1
ATOM 2079 N N . SER B 1 135 ? 5.422 -4.293 4.586 1 97.19 135 SER B N 1
ATOM 2080 C CA . SER B 1 135 ? 4.547 -3.279 4.008 1 97.19 135 SER B CA 1
ATOM 2081 C C . SER B 1 135 ? 3.691 -3.865 2.887 1 97.19 135 SER B C 1
ATOM 2083 O O . SER B 1 135 ? 4.023 -4.914 2.328 1 97.19 135 SER B O 1
ATOM 2085 N N . VAL B 1 136 ? 2.562 -3.225 2.645 1 97.5 136 VAL B N 1
ATOM 2086 C CA . VAL B 1 136 ? 1.626 -3.701 1.632 1 97.5 136 VAL B CA 1
ATOM 2087 C C . VAL B 1 136 ? 1.257 -2.559 0.688 1 97.5 136 VAL B C 1
ATOM 2089 O O . VAL B 1 136 ? 0.935 -1.456 1.136 1 97.5 136 VAL B O 1
ATOM 2092 N N . TYR B 1 137 ? 1.412 -2.787 -0.56 1 98.25 137 TYR B N 1
ATOM 2093 C CA . TYR B 1 137 ? 0.938 -1.924 -1.635 1 98.25 137 TYR B CA 1
ATOM 2094 C C . TYR B 1 137 ? -0.399 -2.412 -2.18 1 98.25 137 TYR B C 1
ATOM 2096 O O . TYR B 1 137 ? -0.453 -3.4 -2.914 1 98.25 137 TYR B O 1
ATOM 2104 N N . VAL B 1 138 ? -1.426 -1.738 -1.735 1 96.44 138 VAL B N 1
ATOM 2105 C CA . VAL B 1 138 ? -2.773 -2.107 -2.16 1 96.44 138 VAL B CA 1
ATOM 2106 C C . VAL B 1 138 ? -3.121 -1.383 -3.459 1 96.44 138 VAL B C 1
ATOM 2108 O O . VAL B 1 138 ? -3.324 -0.166 -3.463 1 96.44 138 VAL B O 1
ATOM 2111 N N . VAL B 1 139 ? -3.273 -2.125 -4.504 1 96.56 139 VAL B N 1
ATOM 2112 C CA . VAL B 1 139 ? -3.549 -1.591 -5.836 1 96.56 139 VAL B CA 1
ATOM 2113 C C . VAL B 1 139 ? -5.055 -1.434 -6.027 1 96.56 139 VAL B C 1
ATOM 2115 O O . VAL B 1 139 ? -5.812 -2.389 -5.844 1 96.56 139 VAL B O 1
ATOM 2118 N N . ARG B 1 140 ? -5.434 -0.278 -6.328 1 90.56 140 ARG B N 1
ATOM 2119 C CA . ARG B 1 140 ? -6.859 -0.026 -6.531 1 90.56 140 ARG B CA 1
ATOM 2120 C C . ARG B 1 140 ? -7.242 -0.195 -7.996 1 90.56 140 ARG B C 1
ATOM 2122 O O . ARG B 1 140 ? -6.48 0.187 -8.891 1 90.56 140 ARG B O 1
ATOM 2129 N N . SER B 1 141 ? -8.383 -0.892 -8.102 1 74.62 141 SER B N 1
ATOM 2130 C CA . SER B 1 141 ? -8.922 -1.114 -9.438 1 74.62 141 SER B CA 1
ATOM 2131 C C . SER B 1 141 ? -9.344 0.198 -10.094 1 74.62 141 SER B 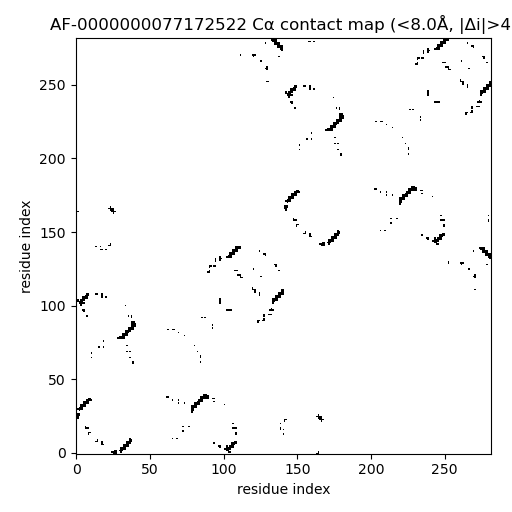C 1
ATOM 2133 O O . SER B 1 141 ? -9.672 1.163 -9.398 1 74.62 141 SER B O 1
#

Nearest PDB structures (foldseek):
  1mjh-assembly1_A  TM=8.059E-01  e=2.034E-08  Methanocaldococcus jannaschii
  3hgm-assembly2_D  TM=6.671E-01  e=1.471E-07  Halomonas elongata
  2dum-assembly2_C  TM=6.434E-01  e=4.663E-08  Pyrococcus horikoshii OT3
  2dum-assembly1_A  TM=7.415E-01  e=6.387E-07  Pyrococcus horikoshii OT3
  5ahw-assembly2_D  TM=7.249E-01  e=3.358E-06  Mycolicibacterium smegmatis MC2 155

Secondary structure (DSSP, 8-state):
-EEEEEEE--SSTHHHHHHHGGGGB-EEEEEEEEEEEEEPP--GGG---TTS---GGGHHHHHHHHHHHHHHHHTT--S-EEEEEEES-HHHHHHHHHHHTT-SEEEEEE---SS--SS-S-HHHHHHHHH-SSEEEEEE-/-EEEEEEE--SSTHHHHHHHGGGGB-EEEEEEEEEEEEEPP--GGG---TTS---GGGHHHHHHHHHHHHHHHHTT--S-EEEEEEES-HHHHHHHHHHHTT-SEEEEEE---SS--SS-S-HHHHHHHHH-SSEEEEEE-